Protein AF-A0A9J6ZGZ1-F1 (afdb_monomer)

Structure (mmCIF, N/CA/C/O backbone):
data_AF-A0A9J6ZGZ1-F1
#
_entry.id   AF-A0A9J6ZGZ1-F1
#
loop_
_atom_site.group_PDB
_atom_site.id
_atom_site.type_symbol
_atom_site.label_atom_id
_atom_site.label_alt_id
_atom_site.label_comp_id
_atom_site.label_asym_id
_atom_site.label_entity_id
_atom_site.label_seq_id
_ato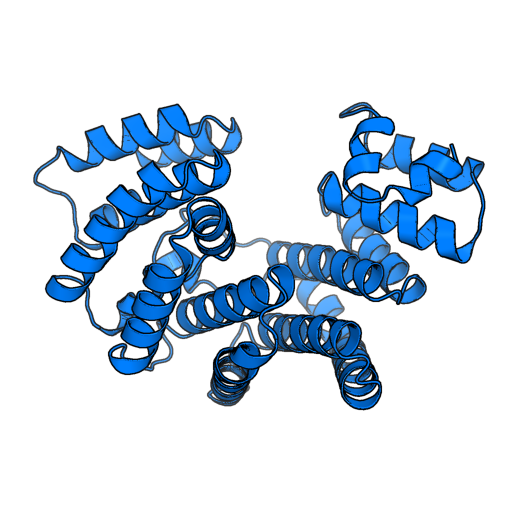m_site.pdbx_PDB_ins_code
_atom_site.Cartn_x
_atom_site.Cartn_y
_atom_site.Cartn_z
_atom_site.occupancy
_atom_site.B_iso_or_equiv
_atom_site.auth_seq_id
_atom_site.auth_comp_id
_atom_site.auth_asym_id
_atom_site.auth_atom_id
_atom_site.pdbx_PDB_model_num
ATOM 1 N N . MET A 1 1 ? 23.464 13.295 -8.067 1.00 84.62 1 MET A N 1
ATOM 2 C CA . MET A 1 1 ? 22.725 14.575 -8.135 1.00 84.62 1 MET A CA 1
ATOM 3 C C . MET A 1 1 ? 21.222 14.351 -8.300 1.00 84.62 1 MET A C 1
ATOM 5 O O . MET A 1 1 ? 20.492 14.775 -7.417 1.00 84.62 1 MET A O 1
ATOM 9 N N . VAL A 1 2 ? 20.758 13.628 -9.334 1.00 94.44 2 VAL A N 1
ATOM 10 C CA . VAL A 1 2 ? 19.315 13.375 -9.574 1.00 94.44 2 VAL A CA 1
ATOM 11 C C . VAL A 1 2 ? 18.614 12.711 -8.382 1.00 94.44 2 VAL A C 1
ATOM 13 O O . VAL A 1 2 ? 17.634 13.258 -7.899 1.00 94.44 2 VAL A O 1
ATOM 16 N N . TYR A 1 3 ? 19.153 11.620 -7.827 1.00 95.06 3 TYR A N 1
ATOM 17 C CA . TYR A 1 3 ? 18.539 10.919 -6.682 1.00 95.06 3 TYR A CA 1
ATOM 18 C C . TYR A 1 3 ? 18.371 11.785 -5.425 1.00 95.06 3 TYR A C 1
ATOM 20 O O . TYR A 1 3 ? 17.364 11.705 -4.731 1.00 95.06 3 TYR A O 1
ATOM 28 N N . GLN A 1 4 ? 19.348 12.650 -5.136 1.00 94.50 4 GLN A N 1
ATOM 29 C CA . GLN A 1 4 ? 19.280 13.561 -3.988 1.00 94.50 4 GLN A CA 1
ATOM 30 C C . GLN A 1 4 ? 18.211 14.635 -4.196 1.00 94.50 4 GLN A C 1
ATOM 32 O O . GLN A 1 4 ? 17.462 14.944 -3.271 1.00 94.50 4 GLN A O 1
ATOM 37 N N . LEU A 1 5 ? 18.127 15.186 -5.411 1.00 96.69 5 LEU A N 1
ATOM 38 C CA . LEU A 1 5 ? 17.105 16.167 -5.754 1.00 96.69 5 LEU A CA 1
ATOM 39 C C . LEU A 1 5 ? 15.709 15.534 -5.748 1.00 96.69 5 LEU A C 1
ATOM 41 O O . LEU A 1 5 ? 14.794 16.120 -5.180 1.00 96.69 5 LEU A O 1
ATOM 45 N N . PHE A 1 6 ? 15.573 14.322 -6.291 1.00 97.12 6 PHE A N 1
ATOM 46 C CA . PHE A 1 6 ? 14.352 13.525 -6.221 1.00 97.12 6 PHE A CA 1
ATOM 47 C C . PHE A 1 6 ? 13.874 13.367 -4.770 1.00 97.12 6 PHE A C 1
ATOM 49 O O . PHE A 1 6 ? 12.754 13.763 -4.461 1.00 97.12 6 PHE A O 1
ATOM 56 N N . ASN A 1 7 ? 14.738 12.895 -3.862 1.00 94.88 7 ASN A N 1
ATOM 57 C CA . ASN A 1 7 ? 14.378 12.706 -2.452 1.00 94.88 7 ASN A CA 1
ATOM 58 C C . ASN A 1 7 ? 13.925 14.015 -1.785 1.00 94.88 7 ASN A C 1
ATOM 60 O O . ASN A 1 7 ? 12.962 14.021 -1.022 1.00 94.88 7 ASN A O 1
ATOM 64 N N . ASN A 1 8 ? 14.590 15.133 -2.090 1.00 95.81 8 ASN A N 1
ATOM 65 C CA . ASN A 1 8 ? 14.225 16.440 -1.547 1.00 95.81 8 ASN A CA 1
ATOM 66 C C . ASN A 1 8 ? 12.848 16.905 -2.058 1.00 95.81 8 ASN A C 1
ATOM 68 O O . ASN A 1 8 ? 11.989 17.308 -1.275 1.00 95.81 8 ASN A O 1
ATOM 72 N N . LEU A 1 9 ? 12.599 16.795 -3.365 1.00 97.25 9 LEU A N 1
ATOM 73 C CA . LEU A 1 9 ? 11.304 17.143 -3.955 1.00 97.25 9 LEU A CA 1
ATOM 74 C C . LEU A 1 9 ? 10.175 16.244 -3.436 1.00 97.25 9 LEU A C 1
ATOM 76 O O . LEU A 1 9 ? 9.082 16.743 -3.168 1.00 97.25 9 LEU A O 1
ATOM 80 N N . PHE A 1 10 ? 10.450 14.951 -3.244 1.00 94.50 10 PHE A N 1
ATOM 81 C CA . PHE A 1 10 ? 9.508 13.994 -2.666 1.00 94.50 10 PHE A CA 1
ATOM 82 C C . PHE A 1 10 ? 9.122 14.384 -1.237 1.00 94.50 10 PHE A C 1
ATOM 84 O O . PHE A 1 10 ? 7.939 14.485 -0.925 1.00 94.50 10 PHE A O 1
ATOM 91 N N . GLN A 1 11 ? 10.103 14.713 -0.391 1.00 92.25 11 GLN A N 1
ATOM 92 C CA . GLN A 1 11 ? 9.853 15.193 0.973 1.00 92.25 11 GLN A CA 1
ATOM 93 C C . GLN A 1 11 ? 9.051 16.505 1.010 1.00 92.25 11 GLN A C 1
ATOM 95 O O . GLN A 1 11 ? 8.280 16.727 1.941 1.00 92.25 11 GLN A O 1
ATOM 100 N N . GLN A 1 12 ? 9.201 17.362 -0.004 1.00 95.00 12 GLN A N 1
ATOM 101 C CA . GLN A 1 12 ? 8.436 18.606 -0.150 1.00 95.00 12 GLN A CA 1
ATOM 102 C C . GLN A 1 12 ? 7.053 18.413 -0.804 1.00 95.00 12 GLN A C 1
ATOM 104 O O . GLN A 1 12 ? 6.315 19.389 -0.934 1.00 95.00 12 GLN A O 1
ATOM 109 N N . GLY A 1 13 ? 6.694 17.201 -1.247 1.00 94.00 13 GLY A N 1
ATOM 110 C CA . GLY A 1 13 ? 5.430 16.929 -1.946 1.00 94.00 13 GLY A CA 1
ATOM 111 C C . GLY A 1 13 ? 5.330 17.573 -3.336 1.00 94.00 13 GLY A C 1
ATOM 112 O O . GLY A 1 13 ? 4.236 17.847 -3.830 1.00 94.00 13 GLY A O 1
ATOM 113 N N . LYS A 1 14 ? 6.465 17.855 -3.985 1.00 97.56 14 LYS A N 1
ATOM 114 C CA . LYS A 1 14 ? 6.537 18.577 -5.267 1.00 97.56 14 LYS A CA 1
ATOM 115 C C . LYS A 1 14 ? 6.493 17.632 -6.468 1.00 97.56 14 LYS A C 1
ATOM 117 O O . LYS A 1 14 ? 7.398 17.598 -7.300 1.00 97.56 14 LYS A O 1
ATOM 122 N N . HIS A 1 15 ? 5.408 16.870 -6.577 1.00 97.50 15 HIS A N 1
ATOM 123 C CA . HIS A 1 15 ? 5.263 15.788 -7.561 1.00 97.50 15 HIS A CA 1
ATOM 124 C C . HIS A 1 15 ? 5.377 16.245 -9.025 1.00 97.50 15 HIS A C 1
ATOM 126 O O . HIS A 1 15 ? 5.955 15.538 -9.846 1.00 97.50 15 HIS A O 1
ATOM 132 N N . ARG A 1 16 ? 4.933 17.462 -9.370 1.00 98.12 16 ARG A N 1
ATOM 133 C CA . ARG A 1 16 ? 5.132 18.002 -10.728 1.00 98.12 16 ARG A CA 1
ATOM 134 C C . ARG A 1 16 ? 6.608 18.227 -11.062 1.00 98.12 16 ARG A C 1
ATOM 136 O O . ARG A 1 16 ? 7.039 17.961 -12.180 1.00 98.12 16 ARG A O 1
ATOM 143 N N . GLU A 1 17 ? 7.377 18.729 -10.101 1.00 98.38 17 GLU A N 1
ATOM 144 C CA . GLU A 1 17 ? 8.811 18.983 -10.272 1.00 98.38 17 GLU A CA 1
ATOM 145 C C . GLU A 1 17 ? 9.585 17.662 -10.374 1.00 98.38 17 GLU A C 1
ATOM 147 O O . GLU A 1 17 ? 10.524 17.575 -11.163 1.00 98.38 17 GLU A O 1
ATOM 152 N N . ILE A 1 18 ? 9.140 16.618 -9.662 1.00 98.38 18 ILE A N 1
ATOM 153 C CA . ILE A 1 18 ? 9.656 15.248 -9.809 1.00 98.38 18 ILE A CA 1
ATOM 154 C C . ILE A 1 18 ? 9.458 14.746 -11.239 1.00 98.38 18 ILE A C 1
ATOM 156 O O . ILE A 1 18 ? 10.419 14.297 -11.857 1.00 98.38 18 ILE A O 1
ATOM 160 N N . VAL A 1 19 ? 8.250 14.868 -11.797 1.00 98.50 19 VAL A N 1
ATOM 161 C CA . VAL A 1 19 ? 7.975 14.457 -13.186 1.00 98.50 19 VAL A CA 1
ATOM 162 C C . VAL A 1 19 ? 8.903 15.179 -14.167 1.00 98.50 19 VAL A C 1
ATOM 164 O O . VAL A 1 19 ? 9.511 14.541 -15.023 1.00 98.50 19 VAL A O 1
ATOM 167 N N . ASN A 1 20 ? 9.073 16.496 -14.023 1.00 98.00 20 ASN A N 1
ATOM 168 C CA . ASN A 1 20 ? 9.968 17.271 -14.887 1.00 98.00 20 ASN A CA 1
ATOM 169 C C . ASN A 1 20 ? 11.431 16.817 -14.761 1.00 98.00 20 ASN A C 1
ATOM 171 O O . ASN A 1 20 ? 12.108 16.652 -15.775 1.00 98.00 20 ASN A O 1
ATOM 175 N N . LEU A 1 21 ? 11.906 16.585 -13.533 1.00 98.06 21 LEU A N 1
ATOM 176 C CA . LEU A 1 21 ? 13.252 16.078 -13.264 1.00 98.06 21 LEU A CA 1
ATOM 177 C C . LEU A 1 21 ? 13.480 14.709 -13.915 1.00 98.06 21 LEU A C 1
ATOM 179 O O . LEU A 1 21 ? 14.520 14.489 -14.531 1.00 98.06 21 LEU A O 1
ATOM 183 N N . LEU A 1 22 ? 12.524 13.791 -13.771 1.00 97.94 22 LEU A N 1
ATOM 184 C CA . LEU A 1 22 ? 12.646 12.429 -14.285 1.00 97.94 22 LEU A CA 1
ATOM 185 C C . LEU A 1 22 ? 12.534 12.378 -15.811 1.00 97.94 22 LEU A C 1
ATOM 187 O O . LEU A 1 22 ? 13.281 11.629 -16.430 1.00 97.94 22 LEU A O 1
ATOM 191 N N . ASN A 1 23 ? 11.704 13.218 -16.432 1.00 97.12 23 ASN A N 1
ATOM 192 C CA . ASN A 1 23 ? 11.681 13.356 -17.891 1.00 97.12 23 ASN A CA 1
ATOM 193 C C . ASN A 1 23 ? 13.026 13.872 -18.430 1.00 97.12 23 ASN A C 1
ATOM 195 O O . ASN A 1 23 ? 13.584 13.275 -19.343 1.00 97.12 23 ASN A O 1
ATOM 199 N N . GLN A 1 24 ? 13.614 14.899 -17.804 1.00 95.81 24 GLN A N 1
ATOM 200 C CA . GLN A 1 24 ? 14.957 15.376 -18.176 1.00 95.81 24 GLN A CA 1
ATOM 201 C C . GLN A 1 24 ? 16.040 14.311 -17.959 1.00 95.81 24 GLN A C 1
ATOM 203 O O . GLN A 1 24 ? 16.998 14.223 -18.723 1.00 95.81 24 GLN A O 1
ATOM 208 N N . PHE A 1 25 ? 15.912 13.501 -16.905 1.00 96.12 25 PHE A N 1
ATOM 209 C CA . PHE A 1 25 ? 16.821 12.385 -16.655 1.00 96.12 25 PHE A CA 1
ATOM 210 C C . PHE A 1 25 ? 16.716 11.317 -17.752 1.00 96.12 25 PHE A C 1
ATOM 212 O O . PHE A 1 25 ? 17.739 10.785 -18.179 1.00 96.12 25 PHE A O 1
ATOM 219 N N . MET A 1 26 ? 15.501 11.064 -18.240 1.00 95.44 26 MET A N 1
ATOM 220 C CA . MET A 1 26 ? 15.187 10.119 -19.315 1.00 95.44 26 MET A CA 1
ATOM 221 C C . MET A 1 26 ? 15.658 10.563 -20.705 1.00 95.44 26 MET A C 1
ATOM 223 O O . MET A 1 26 ? 15.876 9.701 -21.554 1.00 95.44 26 MET A O 1
ATOM 227 N N . ASP A 1 27 ? 15.891 11.860 -20.925 1.00 92.62 27 ASP A N 1
ATOM 228 C CA . ASP A 1 27 ? 16.487 12.386 -22.165 1.00 92.62 27 ASP A CA 1
ATOM 229 C C . ASP A 1 27 ? 17.988 12.039 -22.309 1.00 92.62 27 ASP A C 1
ATOM 231 O O . ASP A 1 27 ? 18.598 12.259 -23.359 1.00 92.62 27 ASP A O 1
ATOM 235 N N . ASN A 1 28 ? 18.619 11.491 -21.265 1.00 86.38 28 ASN A N 1
ATOM 236 C CA . ASN A 1 28 ? 20.006 11.039 -21.309 1.00 86.38 28 ASN A CA 1
ATOM 237 C C . ASN A 1 28 ? 20.121 9.637 -21.939 1.00 86.38 28 ASN A C 1
ATOM 239 O O . ASN A 1 28 ? 19.588 8.660 -21.422 1.00 86.38 28 ASN A O 1
ATOM 243 N N . ASN A 1 29 ? 20.918 9.503 -23.003 1.00 74.06 29 ASN A N 1
ATOM 244 C CA . ASN A 1 29 ? 21.094 8.237 -23.732 1.00 74.06 29 ASN A CA 1
ATOM 245 C C . ASN A 1 29 ? 21.850 7.131 -22.963 1.00 74.06 29 ASN A C 1
ATOM 247 O O . ASN A 1 29 ? 21.947 6.015 -23.466 1.00 74.06 29 ASN A O 1
ATOM 251 N N . ASN A 1 30 ? 22.390 7.412 -21.773 1.00 89.00 30 ASN A N 1
ATOM 252 C CA . ASN A 1 30 ? 23.238 6.480 -21.017 1.00 89.00 30 ASN A CA 1
ATOM 253 C C . ASN A 1 30 ? 22.568 5.878 -19.769 1.00 89.00 30 ASN A C 1
ATOM 255 O O . ASN A 1 30 ? 23.274 5.405 -18.878 1.00 89.00 30 ASN A O 1
ATOM 259 N N . LEU A 1 31 ? 21.236 5.904 -19.667 1.00 94.12 31 LEU A N 1
ATOM 260 C CA . LEU A 1 31 ? 20.547 5.281 -18.535 1.00 94.12 31 LEU A CA 1
ATOM 261 C C . LEU A 1 31 ? 20.681 3.759 -18.558 1.00 94.12 31 LEU A C 1
ATOM 263 O O . LEU A 1 31 ? 20.439 3.106 -19.577 1.00 94.12 31 LEU A O 1
ATOM 267 N N . SER A 1 32 ? 20.989 3.178 -17.401 1.00 95.94 32 SER A N 1
ATOM 268 C CA . SER A 1 32 ? 20.839 1.739 -17.220 1.00 95.94 32 SER A CA 1
ATOM 269 C C . SER A 1 32 ? 19.359 1.333 -17.254 1.00 95.94 32 SER A C 1
ATOM 271 O O . SER A 1 32 ? 18.449 2.136 -17.036 1.00 95.94 32 SER A O 1
ATOM 273 N N . ILE A 1 33 ? 19.108 0.041 -17.482 1.00 96.50 33 ILE A N 1
ATOM 274 C CA . ILE A 1 33 ? 17.752 -0.529 -17.480 1.00 96.50 33 ILE A CA 1
ATOM 275 C C . ILE A 1 33 ? 17.037 -0.241 -16.149 1.00 96.50 33 ILE A C 1
ATOM 277 O O . ILE A 1 33 ? 15.869 0.134 -16.148 1.00 96.50 33 ILE A O 1
ATOM 281 N N . LEU A 1 34 ? 17.733 -0.372 -15.014 1.00 96.44 34 LEU A N 1
ATOM 282 C CA . LEU A 1 34 ? 17.141 -0.123 -13.697 1.00 96.44 34 LEU A CA 1
ATOM 283 C C . LEU A 1 34 ? 16.800 1.352 -13.482 1.00 96.44 34 LEU A C 1
ATOM 285 O O . LEU A 1 34 ? 15.747 1.652 -12.934 1.00 96.44 34 LEU A O 1
ATOM 289 N N . GLU A 1 35 ? 17.642 2.269 -13.952 1.00 97.19 35 GLU A N 1
ATOM 290 C CA . GLU A 1 35 ? 17.386 3.710 -13.845 1.00 97.19 35 GLU A CA 1
ATOM 291 C C . GLU A 1 35 ? 16.176 4.132 -14.669 1.00 97.19 35 GLU A C 1
ATOM 293 O O . GLU A 1 35 ? 15.332 4.887 -14.187 1.00 97.19 35 GLU A O 1
ATOM 298 N N . LYS A 1 36 ? 16.058 3.593 -15.886 1.00 97.31 36 LYS A N 1
ATOM 299 C CA . LYS A 1 36 ? 14.896 3.819 -16.742 1.00 97.31 36 LYS A CA 1
ATOM 300 C C . LYS A 1 36 ? 13.616 3.253 -16.123 1.00 97.31 36 LYS A C 1
ATOM 302 O O . LYS A 1 36 ? 12.607 3.953 -16.079 1.00 97.31 36 LYS A O 1
ATOM 307 N N . GLY A 1 37 ? 13.664 2.025 -15.601 1.00 97.62 37 GLY A N 1
ATOM 308 C CA . GLY A 1 37 ? 12.532 1.417 -14.894 1.00 97.62 37 GLY A CA 1
ATOM 309 C C . GLY A 1 37 ? 12.113 2.223 -13.663 1.00 97.62 37 GLY A C 1
ATOM 310 O O . GLY A 1 37 ? 10.937 2.532 -13.498 1.00 97.62 37 GLY A O 1
ATOM 311 N N . TRP A 1 38 ? 13.083 2.655 -12.855 1.00 97.94 38 TRP A N 1
ATOM 312 C CA . TRP A 1 38 ? 12.854 3.489 -11.675 1.00 97.94 38 TRP A CA 1
ATOM 313 C C . TRP A 1 38 ? 12.219 4.841 -12.017 1.00 97.94 38 TRP A C 1
ATOM 315 O O . TRP A 1 38 ? 11.272 5.259 -11.346 1.00 97.94 38 TRP A O 1
ATOM 325 N N . ALA A 1 39 ? 12.707 5.518 -13.060 1.00 98.19 39 ALA A N 1
ATOM 326 C CA . ALA A 1 39 ? 12.162 6.800 -13.494 1.00 98.19 39 ALA A CA 1
ATOM 327 C C . ALA A 1 39 ? 10.719 6.654 -13.996 1.00 98.19 39 ALA A C 1
ATOM 329 O O . ALA A 1 39 ? 9.842 7.398 -13.563 1.00 98.19 39 ALA A O 1
ATOM 330 N N . LEU A 1 40 ? 10.449 5.660 -14.849 1.00 98.44 40 LEU A N 1
ATOM 331 C CA . LEU A 1 40 ? 9.106 5.390 -15.373 1.00 98.44 40 LEU A CA 1
ATOM 332 C C . LEU A 1 40 ? 8.115 5.021 -14.259 1.00 98.44 40 LEU A C 1
ATOM 334 O O . LEU A 1 40 ? 6.981 5.509 -14.259 1.00 98.44 40 LEU A O 1
ATOM 338 N N . TRP A 1 41 ? 8.547 4.224 -13.281 1.00 98.50 41 TRP A N 1
ATOM 339 C CA . TRP A 1 41 ? 7.734 3.896 -12.111 1.00 98.50 41 TRP A CA 1
ATOM 340 C C . TRP A 1 41 ? 7.396 5.153 -11.295 1.00 98.50 41 TRP A C 1
ATOM 342 O O . TRP A 1 41 ? 6.227 5.411 -11.020 1.00 98.50 41 TRP A O 1
ATOM 352 N N . ASN A 1 42 ? 8.387 5.997 -10.982 1.00 98.44 42 ASN A N 1
ATOM 353 C CA . ASN A 1 42 ? 8.180 7.193 -10.152 1.00 98.44 42 ASN A CA 1
ATOM 354 C C . ASN A 1 42 ? 7.437 8.332 -10.866 1.00 98.44 42 ASN A C 1
ATOM 356 O O . ASN A 1 42 ? 6.790 9.151 -10.208 1.00 98.44 42 ASN A O 1
ATOM 360 N N . ILE A 1 43 ? 7.492 8.396 -12.200 1.00 98.69 43 ILE A N 1
ATOM 361 C CA . ILE A 1 43 ? 6.615 9.281 -12.977 1.00 98.69 43 ILE A CA 1
ATOM 362 C C . ILE A 1 43 ? 5.156 8.832 -12.812 1.00 98.69 43 ILE A C 1
ATOM 364 O O . ILE A 1 43 ? 4.303 9.673 -12.527 1.00 98.69 43 ILE A O 1
ATOM 368 N N . SER A 1 44 ? 4.875 7.526 -12.924 1.00 98.56 44 SER A N 1
ATOM 369 C CA . SER A 1 44 ? 3.527 6.982 -12.684 1.00 98.56 44 SER A CA 1
ATOM 370 C C . SER A 1 44 ? 3.059 7.279 -11.262 1.00 98.56 44 SER A C 1
ATOM 372 O O . SER A 1 44 ? 1.976 7.825 -11.082 1.00 98.56 44 SER A O 1
ATOM 374 N N . ASP A 1 45 ? 3.905 7.014 -10.264 1.00 98.25 45 ASP A N 1
ATOM 375 C CA . ASP A 1 45 ? 3.603 7.294 -8.857 1.00 98.25 45 ASP A CA 1
ATOM 376 C C . ASP A 1 45 ? 3.293 8.780 -8.611 1.00 98.25 45 ASP A C 1
ATOM 378 O O . ASP A 1 45 ? 2.296 9.136 -7.985 1.00 98.25 45 ASP A O 1
ATOM 382 N N . SER A 1 46 ? 4.085 9.682 -9.196 1.00 98.44 46 SER A N 1
ATOM 383 C CA . SER A 1 46 ? 3.849 11.123 -9.070 1.00 98.44 46 SER A CA 1
ATOM 384 C C . SER A 1 46 ? 2.503 11.545 -9.668 1.00 98.44 46 SER A C 1
ATOM 386 O O . SER A 1 46 ? 1.799 12.361 -9.066 1.00 98.44 46 SER A O 1
ATOM 388 N N . TYR A 1 47 ? 2.117 10.993 -10.823 1.00 98.69 47 TYR A N 1
ATOM 389 C CA . TYR A 1 47 ? 0.790 11.230 -11.399 1.00 98.69 47 TYR A CA 1
ATOM 390 C C . TYR A 1 47 ? -0.332 10.614 -10.554 1.00 98.69 47 TYR A C 1
ATOM 392 O O . TYR A 1 47 ? -1.371 11.259 -10.382 1.00 98.69 47 TYR A O 1
ATOM 400 N N . ALA A 1 48 ? -0.107 9.436 -9.969 1.00 98.31 48 ALA A N 1
ATOM 401 C CA . ALA A 1 48 ? -1.054 8.780 -9.075 1.00 98.31 48 ALA A CA 1
ATOM 402 C C . ALA A 1 48 ? -1.350 9.648 -7.840 1.00 98.31 48 ALA A C 1
ATOM 404 O O . ALA A 1 48 ? -2.506 9.955 -7.536 1.00 98.31 48 ALA A O 1
ATOM 405 N N . ILE A 1 49 ? -0.308 10.160 -7.177 1.00 97.00 49 ILE A N 1
ATOM 406 C CA . ILE A 1 49 ? -0.449 11.055 -6.018 1.00 97.00 49 ILE A CA 1
ATOM 407 C C . ILE A 1 49 ? -1.177 12.359 -6.385 1.00 97.00 49 ILE A C 1
ATOM 409 O O . ILE A 1 49 ? -2.009 12.844 -5.611 1.00 97.00 49 ILE A O 1
ATOM 413 N N . MET A 1 50 ? -0.919 12.910 -7.576 1.00 97.88 50 MET A N 1
ATOM 414 C CA . MET A 1 50 ? -1.631 14.089 -8.095 1.00 97.88 50 MET A CA 1
ATOM 415 C C . MET A 1 50 ? -3.056 13.783 -8.591 1.00 97.88 50 MET A C 1
ATOM 417 O O . MET A 1 50 ? -3.789 14.719 -8.912 1.00 97.88 50 MET A O 1
ATOM 421 N N . ARG A 1 51 ? -3.474 12.509 -8.611 1.00 97.69 51 ARG A N 1
ATOM 422 C CA . ARG A 1 51 ? -4.764 12.024 -9.133 1.00 97.69 51 ARG A CA 1
ATOM 423 C C . ARG A 1 51 ? -4.978 12.369 -10.609 1.00 97.69 51 ARG A C 1
ATOM 425 O O . ARG A 1 51 ? -6.060 12.810 -10.997 1.00 97.69 51 ARG A O 1
ATOM 432 N N . GLU A 1 52 ? -3.953 12.160 -11.432 1.00 98.50 52 GLU A N 1
ATOM 433 C CA . GLU A 1 52 ? -3.962 12.443 -12.875 1.00 98.50 52 GLU A CA 1
ATOM 434 C C . GLU A 1 52 ? -3.981 11.150 -13.711 1.00 98.50 52 GLU A C 1
ATOM 436 O O . GLU A 1 52 ? -2.989 10.820 -14.367 1.00 98.50 52 GLU A O 1
ATOM 441 N N . PRO A 1 53 ? -5.107 10.412 -13.744 1.00 98.38 53 PRO A N 1
ATOM 442 C CA . PRO A 1 53 ? -5.136 9.040 -14.251 1.00 98.38 53 PRO A CA 1
ATOM 443 C C . PRO A 1 53 ? -4.778 8.904 -15.731 1.00 98.38 53 PRO A C 1
ATOM 445 O O . PRO A 1 53 ? -4.205 7.901 -16.132 1.00 98.38 53 PRO A O 1
ATOM 448 N N . LEU A 1 54 ? -5.097 9.901 -16.563 1.00 98.62 54 LEU A N 1
ATOM 449 C CA . LEU A 1 54 ? -4.780 9.848 -17.994 1.00 98.62 54 LEU A CA 1
ATOM 450 C C . LEU A 1 54 ? -3.276 10.004 -18.259 1.00 98.62 54 LEU A C 1
ATOM 452 O O . LEU A 1 54 ? -2.740 9.360 -19.158 1.00 98.62 54 LEU A O 1
ATOM 456 N N . LEU A 1 55 ? -2.600 10.850 -17.478 1.00 98.62 55 LEU A N 1
ATOM 457 C CA . LEU A 1 55 ? -1.157 11.061 -17.602 1.00 98.62 55 LEU A CA 1
ATOM 458 C C . LEU A 1 55 ? -0.382 9.888 -17.007 1.00 98.62 55 LEU A C 1
ATOM 460 O O . LEU A 1 55 ? 0.578 9.418 -17.618 1.00 98.62 55 LEU A O 1
ATOM 464 N N . GLU A 1 56 ? -0.849 9.377 -15.866 1.00 98.62 56 GLU A N 1
ATOM 465 C CA . GLU A 1 56 ? -0.352 8.134 -15.289 1.00 98.62 56 GLU A CA 1
ATOM 466 C C . GLU A 1 56 ? -0.437 6.995 -16.304 1.00 98.62 56 GLU A C 1
ATOM 468 O O . GLU A 1 56 ? 0.583 6.394 -16.630 1.00 98.62 56 GLU A O 1
ATOM 473 N N . HIS A 1 57 ? -1.627 6.749 -16.858 1.00 98.75 57 HIS A N 1
ATOM 474 C CA . HIS A 1 57 ? -1.874 5.678 -17.820 1.00 98.75 57 HIS A CA 1
ATOM 475 C C . HIS A 1 57 ? -0.956 5.763 -19.039 1.00 98.75 57 HIS A C 1
ATOM 477 O O . HIS A 1 57 ? -0.334 4.770 -19.414 1.00 98.75 57 HIS A O 1
ATOM 483 N N . GLN A 1 58 ? -0.808 6.958 -19.618 1.00 98.56 58 GLN A N 1
ATOM 484 C CA . GLN A 1 58 ? 0.054 7.174 -20.778 1.00 98.56 58 GLN A CA 1
ATOM 485 C C . GLN A 1 58 ? 1.522 6.836 -20.487 1.00 98.56 58 GLN A C 1
ATOM 487 O O . GLN A 1 58 ? 2.192 6.226 -21.324 1.00 98.56 58 GLN A O 1
ATOM 492 N N . ASN A 1 59 ? 2.034 7.225 -19.318 1.00 98.69 59 ASN A N 1
ATOM 493 C CA . ASN A 1 59 ? 3.387 6.867 -18.906 1.00 98.69 59 ASN A CA 1
ATOM 494 C C . ASN A 1 59 ? 3.502 5.371 -18.579 1.00 98.69 59 ASN A C 1
ATOM 496 O O . ASN A 1 59 ? 4.490 4.732 -18.938 1.00 98.69 59 ASN A O 1
ATOM 500 N N . HIS A 1 60 ? 2.490 4.798 -17.934 1.00 98.62 60 HIS A N 1
ATOM 501 C CA . HIS A 1 60 ? 2.527 3.417 -17.476 1.00 98.62 60 HIS A CA 1
ATOM 502 C C . HIS A 1 60 ? 2.455 2.410 -18.631 1.00 98.62 60 HIS A C 1
ATOM 504 O O . HIS A 1 60 ? 3.168 1.410 -18.606 1.00 98.62 60 HIS A O 1
ATOM 510 N N . ILE A 1 61 ? 1.710 2.711 -19.704 1.00 98.62 61 ILE A N 1
ATOM 511 C CA . ILE A 1 61 ? 1.788 1.946 -20.962 1.00 98.62 61 ILE A CA 1
ATOM 512 C C . ILE A 1 61 ? 3.231 1.913 -21.468 1.00 98.62 61 ILE A C 1
ATOM 514 O O . ILE A 1 61 ? 3.753 0.843 -21.772 1.00 98.62 61 ILE A O 1
ATOM 518 N N . ASN A 1 62 ? 3.898 3.070 -21.520 1.00 97.94 62 ASN A N 1
ATOM 519 C CA . ASN A 1 62 ? 5.282 3.136 -21.984 1.00 97.94 62 ASN A CA 1
ATOM 520 C C . ASN A 1 62 ? 6.209 2.304 -21.091 1.00 97.94 62 ASN A C 1
ATOM 522 O O . ASN A 1 62 ? 7.121 1.658 -21.603 1.00 97.94 62 ASN A O 1
ATOM 526 N N . PHE A 1 63 ? 5.974 2.299 -19.775 1.00 98.44 63 PHE A N 1
ATOM 527 C CA . PHE A 1 63 ? 6.729 1.477 -18.833 1.00 98.44 63 PHE A CA 1
ATOM 528 C C . PHE A 1 63 ? 6.551 -0.015 -19.091 1.00 98.44 63 PHE A C 1
ATOM 530 O O . PHE A 1 63 ? 7.542 -0.742 -19.187 1.00 98.44 63 PHE A O 1
ATOM 537 N N . VAL A 1 64 ? 5.306 -0.458 -19.244 1.00 98.56 64 VAL A N 1
ATOM 538 C CA . VAL A 1 64 ? 4.975 -1.864 -19.455 1.00 98.56 64 VAL A CA 1
ATOM 539 C C . VAL A 1 64 ? 5.486 -2.351 -20.804 1.00 98.56 64 VAL A C 1
ATOM 541 O O . VAL A 1 64 ? 6.163 -3.372 -20.843 1.00 98.56 64 VAL A O 1
ATOM 544 N N . GLU A 1 65 ? 5.224 -1.635 -21.898 1.00 98.38 65 GLU A N 1
ATOM 545 C CA . GLU A 1 65 ? 5.649 -2.069 -23.236 1.00 98.38 65 GLU A CA 1
ATOM 546 C C . GLU A 1 65 ? 7.176 -2.108 -23.356 1.00 98.38 65 GLU A C 1
ATOM 548 O O . GLU A 1 65 ? 7.739 -3.132 -23.739 1.00 98.38 65 GLU A O 1
ATOM 553 N N . TRP A 1 66 ? 7.877 -1.061 -22.904 1.00 98.12 66 TRP A N 1
ATOM 554 C CA . TRP A 1 66 ? 9.342 -1.095 -22.840 1.00 98.12 66 TRP A CA 1
ATOM 555 C C . TRP A 1 66 ? 9.852 -2.229 -21.939 1.00 98.12 66 TRP A C 1
ATOM 557 O O . TRP A 1 66 ? 10.843 -2.896 -22.257 1.00 98.12 66 TRP A O 1
ATOM 567 N N . GLY A 1 67 ? 9.191 -2.443 -20.802 1.00 98.12 67 GLY A N 1
ATOM 568 C CA . GLY A 1 67 ? 9.604 -3.424 -19.817 1.00 98.12 67 GLY A CA 1
ATOM 569 C C . GLY A 1 67 ? 9.397 -4.866 -20.278 1.00 98.12 67 GLY A C 1
ATOM 570 O O . GLY A 1 67 ? 10.246 -5.702 -19.985 1.00 98.12 67 GLY A O 1
ATOM 571 N N . LYS A 1 68 ? 8.331 -5.161 -21.029 1.00 98.00 68 LYS A N 1
ATOM 572 C CA . LYS A 1 68 ? 8.091 -6.483 -21.635 1.00 98.00 68 LYS A CA 1
ATOM 573 C C . LYS A 1 68 ? 9.233 -6.902 -22.561 1.00 98.00 68 LYS A C 1
ATOM 575 O O . LYS A 1 68 ? 9.605 -8.072 -22.554 1.00 98.00 68 LYS A O 1
ATOM 580 N N . ASP A 1 69 ? 9.799 -5.946 -23.294 1.00 97.12 69 ASP A N 1
ATOM 581 C CA . ASP A 1 69 ? 10.882 -6.192 -24.249 1.00 97.12 69 ASP A CA 1
ATOM 582 C C . ASP A 1 69 ? 12.274 -6.199 -23.600 1.00 97.12 69 ASP A C 1
ATOM 584 O O . ASP A 1 69 ? 13.196 -6.840 -24.107 1.00 97.12 69 ASP A O 1
ATOM 588 N N . THR A 1 70 ? 12.453 -5.463 -22.495 1.00 97.50 70 THR A N 1
ATOM 589 C CA . THR A 1 70 ? 13.794 -5.122 -21.977 1.00 97.50 70 THR A CA 1
ATOM 590 C C . THR A 1 70 ? 14.091 -5.678 -20.586 1.00 97.50 70 THR A C 1
ATOM 592 O O . THR A 1 70 ? 15.247 -5.983 -20.278 1.00 97.50 70 THR A O 1
ATOM 595 N N . LEU A 1 71 ? 13.095 -5.763 -19.699 1.00 97.44 71 LEU A N 1
ATOM 596 C CA . LEU A 1 71 ? 13.330 -6.208 -18.329 1.00 97.44 71 LEU A CA 1
ATOM 597 C C . LEU A 1 71 ? 13.558 -7.716 -18.286 1.00 97.44 71 LEU A C 1
ATOM 599 O O . LEU A 1 71 ? 12.895 -8.499 -18.960 1.00 97.44 71 LEU A O 1
ATOM 603 N N . HIS A 1 72 ? 14.462 -8.135 -17.401 1.00 97.25 72 HIS A N 1
ATOM 604 C CA . HIS A 1 72 ? 14.560 -9.543 -17.041 1.00 97.25 72 HIS A CA 1
ATOM 605 C C . HIS A 1 72 ? 13.201 -10.033 -16.494 1.00 97.25 72 HIS A C 1
ATOM 607 O O . HIS A 1 72 ? 12.598 -9.295 -15.707 1.00 97.25 72 HIS A O 1
ATOM 613 N N . PRO A 1 73 ? 12.732 -11.254 -16.824 1.00 96.94 73 PRO A N 1
ATOM 614 C CA . PRO A 1 73 ? 11.404 -11.742 -16.426 1.00 96.94 73 PRO A CA 1
ATOM 615 C C . PRO A 1 73 ? 11.093 -11.616 -14.926 1.00 96.94 73 PRO A C 1
ATOM 617 O O . PRO A 1 73 ? 9.977 -11.298 -14.525 1.00 96.94 73 PRO A O 1
ATOM 620 N N . ASP A 1 74 ? 12.092 -11.774 -14.065 1.00 97.25 74 ASP A N 1
ATOM 621 C CA . ASP A 1 74 ? 11.980 -11.571 -12.615 1.00 97.25 74 ASP A CA 1
ATOM 622 C C . ASP A 1 74 ? 11.421 -10.208 -12.203 1.00 97.25 74 ASP A C 1
ATOM 624 O O . ASP A 1 74 ? 10.876 -10.093 -11.109 1.00 97.25 74 ASP A O 1
ATOM 628 N N . LYS A 1 75 ? 11.577 -9.184 -13.050 1.00 98.00 75 LYS A N 1
ATOM 629 C CA . LYS A 1 75 ? 11.262 -7.785 -12.743 1.00 98.00 75 LYS A CA 1
ATOM 630 C C . LYS A 1 75 ? 9.878 -7.342 -13.197 1.00 98.00 75 LYS A C 1
ATOM 632 O O . LYS A 1 75 ? 9.497 -6.208 -12.938 1.00 98.00 75 LYS A O 1
ATOM 637 N N . LEU A 1 76 ? 9.101 -8.225 -13.823 1.00 98.38 76 LEU A N 1
ATOM 638 C CA . LEU A 1 76 ? 7.797 -7.868 -14.392 1.00 98.38 76 LEU A CA 1
ATOM 639 C C . LEU A 1 76 ? 6.766 -7.445 -13.332 1.00 98.38 76 LEU A C 1
ATOM 641 O O . LEU A 1 76 ? 5.886 -6.645 -13.621 1.00 98.38 76 LEU A O 1
ATOM 645 N N . HIS A 1 77 ? 6.893 -7.905 -12.082 1.00 98.56 77 HIS A N 1
ATOM 646 C CA . HIS A 1 77 ? 6.018 -7.448 -10.993 1.00 98.56 77 HIS A CA 1
ATOM 647 C C . HIS A 1 77 ? 6.244 -5.985 -10.582 1.00 98.56 77 HIS A C 1
ATOM 649 O O . HIS A 1 77 ? 5.399 -5.425 -9.888 1.00 98.56 77 HIS A O 1
ATOM 655 N N . TRP A 1 78 ? 7.331 -5.348 -11.035 1.00 98.31 78 TRP A N 1
ATOM 656 C CA . TRP A 1 78 ? 7.587 -3.926 -10.791 1.00 98.31 78 TRP A CA 1
ATOM 657 C C . TRP A 1 78 ? 6.531 -3.025 -11.441 1.00 98.31 78 TRP A C 1
ATOM 659 O O . TRP A 1 78 ? 6.229 -1.960 -10.914 1.00 98.31 78 TRP A O 1
ATOM 669 N N . PHE A 1 79 ? 5.912 -3.469 -12.539 1.00 98.25 79 PHE A N 1
ATOM 670 C CA . PHE A 1 79 ? 4.809 -2.737 -13.166 1.00 98.25 79 PHE A CA 1
ATOM 671 C C . PHE A 1 79 ? 3.657 -2.498 -12.189 1.00 98.25 79 PHE A C 1
ATOM 673 O O . PHE A 1 79 ? 3.045 -1.445 -12.197 1.00 98.25 79 PHE A O 1
ATOM 680 N N . VAL A 1 80 ? 3.378 -3.468 -11.318 1.00 98.19 80 VAL A N 1
ATOM 681 C CA . VAL A 1 80 ? 2.088 -3.564 -10.626 1.00 98.19 80 VAL A CA 1
ATOM 682 C C . VAL A 1 80 ? 2.213 -3.663 -9.108 1.00 98.19 80 VAL A C 1
ATOM 684 O O . VAL A 1 80 ? 1.400 -4.312 -8.452 1.00 98.19 80 VAL A O 1
ATOM 687 N N . SER A 1 81 ? 3.249 -3.055 -8.531 1.00 97.25 81 SER A N 1
ATOM 688 C CA . SER A 1 81 ? 3.571 -3.164 -7.101 1.00 97.25 81 SER A CA 1
ATOM 689 C C . SER A 1 81 ? 2.975 -2.065 -6.212 1.00 97.25 81 SER A C 1
ATOM 691 O O . SER A 1 81 ? 3.260 -2.058 -5.017 1.00 97.25 81 SER A O 1
ATOM 693 N N . ASP A 1 82 ? 2.162 -1.147 -6.754 1.00 97.31 82 ASP A N 1
ATOM 694 C CA . ASP A 1 82 ? 1.593 -0.019 -6.000 1.00 97.31 82 ASP A CA 1
ATOM 695 C C . ASP A 1 82 ? 0.066 0.085 -6.132 1.00 97.31 82 ASP A C 1
ATOM 697 O O . ASP A 1 82 ? -0.486 0.248 -7.219 1.00 97.31 82 ASP A O 1
ATOM 701 N N . GLY A 1 83 ? -0.639 0.019 -4.999 1.00 95.88 83 GLY A N 1
ATOM 702 C CA . GLY A 1 83 ? -2.097 0.152 -4.965 1.00 95.88 83 GLY A CA 1
ATOM 703 C C . GLY A 1 83 ? -2.593 1.573 -5.259 1.00 95.88 83 GLY A C 1
ATOM 704 O O . GLY A 1 83 ? -3.705 1.733 -5.756 1.00 95.88 83 GLY A O 1
ATOM 705 N N . THR A 1 84 ? -1.793 2.607 -4.993 1.00 96.94 84 THR A N 1
ATOM 706 C CA . THR A 1 84 ? -2.142 4.012 -5.270 1.00 96.94 84 THR A CA 1
ATOM 707 C C . THR A 1 84 ? -2.244 4.263 -6.768 1.00 96.94 84 THR A C 1
ATOM 709 O O . THR A 1 84 ? -3.177 4.941 -7.208 1.00 96.94 84 THR A O 1
ATOM 712 N N . GLN A 1 85 ? -1.331 3.669 -7.541 1.00 98.25 85 GLN A N 1
ATOM 713 C CA . GLN A 1 85 ? -1.351 3.699 -9.003 1.00 98.25 85 GLN A CA 1
ATOM 714 C C . GLN A 1 85 ? -2.626 3.021 -9.530 1.00 98.25 85 GLN A C 1
ATOM 716 O O . GLN A 1 85 ? -3.478 3.646 -10.162 1.00 98.25 85 GLN A O 1
ATOM 721 N N . ALA A 1 86 ? -2.870 1.775 -9.110 1.00 98.38 86 ALA A N 1
ATOM 722 C CA . ALA A 1 86 ? -4.079 1.030 -9.467 1.00 98.38 86 ALA A CA 1
ATOM 723 C C . ALA A 1 86 ? -5.388 1.786 -9.143 1.00 98.38 86 ALA A C 1
ATOM 725 O O . ALA A 1 86 ? -6.301 1.874 -9.969 1.00 98.38 86 ALA A O 1
ATOM 726 N N . LEU A 1 87 ? -5.490 2.348 -7.933 1.00 98.31 87 LEU A N 1
ATOM 727 C CA . LEU A 1 87 ? -6.662 3.109 -7.498 1.00 98.31 87 LEU A CA 1
ATOM 728 C C . LEU A 1 87 ? -6.823 4.409 -8.286 1.00 98.31 87 LEU A C 1
ATOM 730 O O . LEU A 1 87 ? -7.954 4.789 -8.586 1.00 98.31 87 LEU A O 1
ATOM 734 N N . THR A 1 88 ? -5.733 5.076 -8.656 1.00 98.44 88 THR A N 1
ATOM 735 C CA . THR A 1 88 ? -5.819 6.292 -9.466 1.00 98.44 88 THR A CA 1
ATOM 736 C C . THR A 1 88 ? -6.268 5.970 -10.883 1.00 98.44 88 THR A C 1
ATOM 738 O O . THR A 1 88 ? -7.234 6.578 -11.341 1.00 98.44 88 THR A O 1
ATOM 741 N N . LEU A 1 89 ? -5.702 4.951 -11.535 1.00 98.62 89 LEU A N 1
ATOM 742 C CA . LEU A 1 89 ? -6.157 4.480 -12.851 1.00 98.62 89 LEU A CA 1
ATOM 743 C C . LEU A 1 89 ? -7.656 4.146 -12.876 1.00 98.62 89 LEU A C 1
ATOM 745 O O . LEU A 1 89 ? -8.331 4.413 -13.876 1.00 98.62 89 LEU A O 1
ATOM 749 N N . SER A 1 90 ? -8.217 3.641 -11.771 1.00 98.19 90 SER A N 1
ATOM 750 C CA . SER A 1 90 ? -9.664 3.405 -11.660 1.00 98.19 90 SER A CA 1
ATOM 751 C C . SER A 1 90 ? -10.503 4.683 -11.810 1.00 98.19 90 SER A C 1
ATOM 753 O O . SER A 1 90 ? -11.568 4.639 -12.423 1.00 98.19 90 SER A O 1
ATOM 755 N N . LEU A 1 91 ? -9.998 5.843 -11.369 1.00 97.81 91 LEU A N 1
ATOM 756 C CA . LEU A 1 91 ? -10.669 7.141 -11.534 1.00 97.81 91 LEU A CA 1
ATOM 757 C C . LEU A 1 91 ? -10.774 7.560 -13.009 1.00 97.81 91 LEU A C 1
ATOM 759 O O . LEU A 1 91 ? -11.650 8.345 -13.364 1.00 97.81 91 LEU A O 1
ATOM 763 N N . GLY A 1 92 ? -9.881 7.053 -13.863 1.00 97.00 92 GLY A N 1
ATOM 764 C CA . GLY A 1 92 ? -9.872 7.297 -15.307 1.00 97.00 92 GLY A CA 1
ATOM 765 C C . GLY A 1 92 ? -10.485 6.177 -16.146 1.00 97.00 92 GLY A C 1
ATOM 766 O O . GLY A 1 92 ? -10.332 6.210 -17.367 1.00 97.00 92 GLY A O 1
ATOM 767 N N . ASN A 1 93 ? -11.143 5.185 -15.529 1.00 97.50 93 ASN A N 1
ATOM 768 C CA . ASN A 1 93 ? -11.615 3.960 -16.190 1.00 97.50 93 ASN A CA 1
ATOM 769 C C . ASN A 1 93 ? -10.486 3.176 -16.895 1.00 97.50 93 ASN A C 1
ATOM 771 O O . ASN A 1 93 ? -10.682 2.650 -17.989 1.00 97.50 93 ASN A O 1
ATOM 775 N N . LYS A 1 94 ? -9.291 3.134 -16.288 1.00 98.44 94 LYS A N 1
ATOM 776 C CA . LYS A 1 94 ? -8.090 2.437 -16.796 1.00 98.44 94 LYS A CA 1
ATOM 777 C C . LYS A 1 94 ? -7.633 1.273 -15.916 1.00 98.44 94 LYS A C 1
ATOM 779 O O . LYS A 1 94 ? -6.522 0.780 -16.063 1.00 98.44 94 LYS A O 1
ATOM 784 N N . LEU A 1 95 ? -8.481 0.837 -14.985 1.00 98.25 95 LEU A N 1
ATOM 785 C CA . LEU A 1 95 ? -8.147 -0.257 -14.075 1.00 98.25 95 LEU A CA 1
ATOM 786 C C . LEU A 1 95 ? -7.964 -1.596 -14.804 1.00 98.25 95 LEU A C 1
ATOM 788 O O . LEU A 1 95 ? -7.105 -2.375 -14.406 1.00 98.25 95 LEU A O 1
ATOM 792 N N . ASP A 1 96 ? -8.742 -1.857 -15.856 1.00 98.38 96 ASP A N 1
ATOM 793 C CA . ASP A 1 96 ? -8.663 -3.124 -16.592 1.00 98.38 96 ASP A CA 1
ATOM 794 C C . ASP A 1 96 ? -7.262 -3.345 -17.181 1.00 98.38 96 ASP A C 1
ATOM 796 O O . ASP A 1 96 ? -6.712 -4.434 -17.041 1.00 98.38 96 ASP A O 1
ATOM 800 N N . ASP A 1 97 ? -6.624 -2.290 -17.699 1.00 98.44 97 ASP A N 1
ATOM 801 C CA . ASP A 1 97 ? -5.246 -2.359 -18.200 1.00 98.44 97 ASP A CA 1
ATOM 802 C C . ASP A 1 97 ? -4.261 -2.753 -17.083 1.00 98.44 97 ASP A C 1
ATOM 804 O O . ASP A 1 97 ? -3.402 -3.613 -17.271 1.00 98.44 97 ASP A O 1
ATOM 808 N N . TRP A 1 98 ? -4.422 -2.197 -15.876 1.00 98.31 98 TRP A N 1
ATOM 809 C CA . TRP A 1 98 ? -3.607 -2.574 -14.715 1.00 98.31 98 TRP A CA 1
ATOM 810 C C . TRP A 1 98 ? -3.795 -4.043 -14.316 1.00 98.31 98 TRP A C 1
ATOM 812 O O . TRP A 1 98 ? -2.830 -4.733 -13.974 1.00 98.31 98 TRP A O 1
ATOM 822 N N . ILE A 1 99 ? -5.032 -4.543 -14.375 1.00 98.62 99 ILE A N 1
ATOM 823 C CA . ILE A 1 99 ? -5.341 -5.957 -14.129 1.00 98.62 99 ILE A CA 1
ATOM 824 C C . ILE A 1 99 ? -4.662 -6.837 -15.184 1.00 98.62 99 ILE A C 1
ATOM 826 O O . ILE A 1 99 ? -4.048 -7.846 -14.828 1.00 98.62 99 ILE A O 1
ATOM 830 N N . GLU A 1 100 ? -4.699 -6.448 -16.458 1.00 98.62 100 GLU A N 1
ATOM 831 C CA . GLU A 1 100 ? -4.009 -7.164 -17.534 1.00 98.62 100 GLU A CA 1
ATOM 832 C C . GLU A 1 100 ? -2.489 -7.189 -17.332 1.00 98.62 100 GLU A C 1
ATOM 834 O O . GLU A 1 100 ? -1.862 -8.241 -17.492 1.00 98.62 100 GLU A O 1
ATOM 839 N N . TRP A 1 101 ? -1.879 -6.073 -16.924 1.00 98.75 101 TRP A N 1
ATOM 840 C CA . TRP A 1 101 ? -0.446 -6.011 -16.612 1.00 98.75 101 TRP A CA 1
ATOM 841 C C . TRP A 1 101 ? -0.078 -6.892 -15.417 1.00 98.75 101 TRP A C 1
ATOM 843 O O . TRP A 1 101 ? 0.965 -7.553 -15.426 1.00 98.75 101 TRP A O 1
ATOM 853 N N . TYR A 1 102 ? -0.950 -6.966 -14.413 1.00 98.75 102 TYR A N 1
ATOM 854 C CA . TYR A 1 102 ? -0.762 -7.836 -13.258 1.00 98.75 102 TYR A CA 1
ATOM 855 C C . TYR A 1 102 ? -0.842 -9.317 -13.629 1.00 98.75 102 TYR A C 1
ATOM 857 O O . TYR A 1 102 ? 0.022 -10.101 -13.223 1.00 98.75 102 TYR A O 1
ATOM 865 N N . GLU A 1 103 ? -1.827 -9.711 -14.434 1.00 98.56 103 GLU A N 1
ATOM 866 C CA . GLU A 1 103 ? -1.934 -11.087 -14.923 1.00 98.56 103 GLU A CA 1
ATOM 867 C C . GLU A 1 103 ? -0.776 -11.445 -15.864 1.00 98.56 103 GLU A C 1
ATOM 869 O O . GLU A 1 103 ? -0.251 -12.560 -15.798 1.00 98.56 103 GLU A O 1
ATOM 874 N N . TYR A 1 104 ? -0.299 -10.492 -16.671 1.00 98.69 104 TYR A N 1
ATOM 875 C CA . TYR A 1 104 ? 0.921 -10.652 -17.461 1.00 98.69 104 TYR A CA 1
ATOM 876 C C . TYR A 1 104 ? 2.131 -10.938 -16.561 1.00 98.69 104 TYR A C 1
ATOM 878 O O . TYR A 1 104 ? 2.828 -11.934 -16.771 1.00 98.69 104 TYR A O 1
ATOM 886 N N . ALA A 1 105 ? 2.365 -10.120 -15.530 1.00 98.56 105 ALA A N 1
ATOM 887 C CA . ALA A 1 105 ? 3.464 -10.331 -14.590 1.00 98.56 105 ALA A CA 1
ATOM 888 C C . ALA A 1 105 ? 3.356 -11.700 -13.898 1.00 98.56 105 ALA A C 1
ATOM 890 O O . ALA A 1 105 ? 4.325 -12.457 -13.885 1.00 98.56 105 ALA A O 1
ATOM 891 N N . CYS A 1 106 ? 2.162 -12.076 -13.428 1.00 98.19 106 CYS A N 1
ATOM 892 C CA . CYS A 1 106 ? 1.930 -13.376 -12.793 1.00 98.19 106 CYS A CA 1
ATOM 893 C C . CYS A 1 106 ? 2.196 -14.563 -13.729 1.00 98.19 106 CYS A C 1
ATOM 895 O O . CYS A 1 106 ? 2.616 -15.625 -13.266 1.00 98.19 106 CYS A O 1
ATOM 897 N N . LYS A 1 107 ? 1.928 -14.407 -15.030 1.00 98.12 107 LYS A N 1
ATOM 898 C CA . LYS A 1 107 ? 2.108 -15.463 -16.031 1.00 98.12 107 LYS A CA 1
ATOM 899 C C . LYS A 1 107 ? 3.559 -15.614 -16.483 1.00 98.12 107 LYS A C 1
ATOM 901 O O . LYS A 1 107 ? 3.996 -16.739 -16.715 1.00 98.12 107 LYS A O 1
ATOM 906 N N . TYR A 1 108 ? 4.275 -14.505 -16.655 1.00 98.19 108 TYR A N 1
ATOM 907 C CA . TYR A 1 108 ? 5.572 -14.502 -17.340 1.00 98.19 108 TYR A CA 1
ATOM 908 C C . TYR A 1 108 ? 6.769 -14.214 -16.433 1.00 98.19 108 TYR A C 1
ATOM 910 O O . TYR A 1 108 ? 7.904 -14.387 -16.872 1.00 98.19 108 TYR A O 1
ATOM 918 N N . SER A 1 109 ? 6.560 -13.792 -15.184 1.00 97.75 109 SER A N 1
ATOM 919 C CA . SER A 1 109 ? 7.671 -13.555 -14.264 1.00 97.75 109 SER A CA 1
ATOM 920 C C . SER A 1 109 ? 8.245 -14.856 -13.712 1.00 97.75 109 SER A C 1
ATOM 922 O O . SER A 1 109 ? 7.508 -15.754 -13.297 1.00 97.75 109 SER A O 1
ATOM 924 N N . SER A 1 110 ? 9.575 -14.949 -13.653 1.00 95.25 110 SER A N 1
ATOM 925 C CA . SER A 1 110 ? 10.255 -16.008 -12.903 1.00 95.25 110 SER A CA 1
ATOM 926 C C . SER A 1 110 ? 9.859 -15.936 -11.433 1.00 95.25 110 SER A C 1
ATOM 928 O O . SER A 1 110 ? 9.761 -14.850 -10.868 1.00 95.25 110 SER A O 1
ATOM 930 N N . LYS A 1 111 ? 9.731 -17.079 -10.764 1.00 95.00 111 LYS A N 1
ATOM 931 C CA . LYS A 1 111 ? 9.591 -17.127 -9.304 1.00 95.00 111 LYS A CA 1
ATOM 932 C C . LYS A 1 111 ? 10.935 -17.483 -8.680 1.00 95.00 111 LYS A C 1
ATOM 934 O O . LYS A 1 111 ? 11.456 -18.567 -8.935 1.00 95.00 111 LYS A O 1
ATOM 939 N N . ASN A 1 112 ? 11.494 -16.597 -7.861 1.00 94.06 112 ASN A N 1
ATOM 940 C CA . ASN A 1 112 ? 12.654 -16.911 -7.026 1.00 94.06 112 ASN A CA 1
ATOM 941 C C . ASN A 1 112 ? 12.673 -16.072 -5.742 1.00 94.06 112 ASN A C 1
ATOM 943 O O . ASN A 1 112 ? 11.755 -15.302 -5.451 1.00 94.06 112 ASN A O 1
ATOM 947 N N . LYS A 1 113 ? 13.722 -16.279 -4.942 1.00 93.69 113 LYS A N 1
ATOM 948 C CA . LYS A 1 113 ? 13.916 -15.607 -3.657 1.00 93.69 113 LYS A CA 1
ATOM 949 C C . LYS A 1 113 ? 14.179 -14.101 -3.800 1.00 93.69 113 LYS A C 1
ATOM 951 O O . LYS A 1 113 ? 13.722 -13.344 -2.953 1.00 93.69 113 LYS A O 1
ATOM 956 N N . ASP A 1 114 ? 14.849 -13.671 -4.869 1.00 93.00 114 ASP A N 1
ATOM 957 C CA . ASP A 1 114 ? 15.318 -12.289 -5.031 1.00 93.00 114 ASP A CA 1
ATOM 958 C C . ASP A 1 114 ? 14.189 -11.343 -5.474 1.00 93.00 114 ASP A C 1
ATOM 960 O O . ASP A 1 114 ? 14.287 -10.136 -5.275 1.00 93.00 114 ASP A O 1
ATOM 964 N N . ASN A 1 115 ? 13.104 -11.880 -6.047 1.00 95.88 115 ASN A N 1
ATOM 965 C CA . ASN A 1 115 ? 11.910 -11.113 -6.417 1.00 95.88 115 ASN A CA 1
ATOM 966 C C . ASN A 1 115 ? 10.682 -11.384 -5.534 1.00 95.88 115 ASN A C 1
ATOM 968 O O . ASN A 1 115 ? 9.567 -10.976 -5.868 1.00 95.88 115 ASN A O 1
ATOM 972 N N . ARG A 1 116 ? 10.849 -12.103 -4.417 1.00 96.56 116 ARG A N 1
ATOM 973 C CA . ARG A 1 116 ? 9.731 -12.464 -3.534 1.00 96.56 116 ARG A CA 1
ATOM 974 C C . ARG A 1 116 ? 9.044 -11.231 -2.937 1.00 96.56 116 ARG A C 1
ATOM 976 O O . ARG A 1 116 ? 7.818 -11.207 -2.864 1.00 96.56 116 ARG A O 1
ATOM 983 N N . GLY A 1 117 ? 9.811 -10.204 -2.564 1.00 96.44 117 GLY A N 1
ATOM 984 C CA . GLY A 1 117 ? 9.276 -8.959 -2.004 1.00 96.44 117 GLY A CA 1
ATOM 985 C C . GLY A 1 117 ? 8.333 -8.246 -2.968 1.00 96.44 117 GLY A C 1
ATOM 986 O O . GLY A 1 117 ? 7.163 -8.054 -2.648 1.00 96.44 117 GLY A O 1
ATOM 987 N N . VAL A 1 118 ? 8.779 -7.958 -4.191 1.00 97.88 118 VAL A N 1
ATOM 988 C CA . VAL A 1 118 ? 7.933 -7.259 -5.170 1.00 97.88 118 VAL A CA 1
ATOM 989 C C . VAL A 1 118 ? 6.725 -8.095 -5.610 1.00 97.88 118 VAL A C 1
ATOM 991 O O . VAL A 1 118 ? 5.650 -7.545 -5.856 1.00 97.88 118 VAL A O 1
ATOM 994 N N . ARG A 1 119 ? 6.856 -9.432 -5.675 1.00 98.25 119 ARG A N 1
ATOM 995 C CA . ARG A 1 119 ? 5.723 -10.327 -5.956 1.00 98.25 119 ARG A CA 1
ATOM 996 C C . ARG A 1 119 ? 4.655 -10.166 -4.876 1.00 98.25 119 ARG A C 1
ATOM 998 O O . ARG A 1 119 ? 3.489 -9.949 -5.211 1.00 98.25 119 ARG A O 1
ATOM 1005 N N . PHE A 1 120 ? 5.061 -10.168 -3.606 1.00 98.12 120 PHE A N 1
ATOM 1006 C CA . PHE A 1 120 ? 4.164 -9.916 -2.481 1.00 98.12 120 PHE A CA 1
ATOM 1007 C C . PHE A 1 120 ? 3.492 -8.542 -2.578 1.00 98.12 120 PHE A C 1
ATOM 1009 O O . PHE A 1 120 ? 2.266 -8.467 -2.493 1.00 98.12 120 PHE A O 1
ATOM 1016 N N . GLU A 1 121 ? 4.261 -7.477 -2.826 1.00 97.94 121 GLU A N 1
ATOM 1017 C CA . GLU A 1 121 ? 3.722 -6.119 -2.974 1.00 97.94 121 GLU A CA 1
ATOM 1018 C C . GLU A 1 121 ? 2.697 -6.028 -4.113 1.00 97.94 121 GLU A C 1
ATOM 1020 O O . GLU A 1 121 ? 1.636 -5.435 -3.935 1.00 97.94 121 GLU A O 1
ATOM 1025 N N . SER A 1 122 ? 2.938 -6.696 -5.245 1.00 98.56 122 SER A N 1
ATOM 1026 C CA . SER A 1 122 ? 1.985 -6.705 -6.362 1.00 98.56 122 SER A CA 1
ATOM 1027 C C . SER A 1 122 ? 0.672 -7.421 -6.043 1.00 98.56 122 SER A C 1
ATOM 1029 O O . SER A 1 122 ? -0.410 -6.965 -6.414 1.00 98.56 122 SER A O 1
ATOM 1031 N N . HIS A 1 123 ? 0.737 -8.548 -5.329 1.00 98.69 123 HIS A N 1
ATOM 1032 C CA . HIS A 1 123 ? -0.460 -9.281 -4.928 1.00 98.69 123 HIS A CA 1
ATOM 1033 C C . HIS A 1 123 ? -1.237 -8.504 -3.860 1.00 98.69 123 HIS A C 1
ATOM 1035 O O . HIS A 1 123 ? -2.463 -8.417 -3.941 1.00 98.69 123 HIS A O 1
ATOM 1041 N N . ARG A 1 124 ? -0.521 -7.874 -2.918 1.00 98.31 124 ARG A N 1
ATOM 1042 C CA . ARG A 1 124 ? -1.082 -6.965 -1.914 1.00 98.31 124 ARG A CA 1
ATOM 1043 C C . ARG A 1 124 ? -1.786 -5.780 -2.568 1.00 98.31 124 ARG A C 1
ATOM 1045 O O . ARG A 1 124 ? -2.925 -5.499 -2.207 1.00 98.31 124 ARG A O 1
ATOM 1052 N N . ALA A 1 125 ? -1.137 -5.113 -3.524 1.00 98.38 125 ALA A N 1
ATOM 1053 C CA . ALA A 1 125 ? -1.703 -3.988 -4.262 1.00 98.38 125 ALA A CA 1
ATOM 1054 C C . ALA A 1 125 ? -3.006 -4.391 -4.965 1.00 98.38 125 ALA A C 1
ATOM 1056 O O . ALA A 1 125 ? -4.032 -3.747 -4.762 1.00 98.38 125 ALA A O 1
ATOM 1057 N N . MET A 1 126 ? -3.002 -5.506 -5.702 1.00 98.56 126 MET A N 1
ATOM 1058 C CA . MET A 1 126 ? -4.195 -5.993 -6.399 1.00 98.56 126 MET A CA 1
ATOM 1059 C C . MET A 1 126 ? -5.341 -6.349 -5.438 1.00 98.56 126 MET A C 1
ATOM 1061 O O . MET A 1 126 ? -6.481 -5.925 -5.637 1.00 98.56 126 MET A O 1
ATOM 1065 N N . ALA A 1 127 ? -5.052 -7.096 -4.366 1.00 98.50 127 ALA A N 1
ATOM 1066 C CA . ALA A 1 127 ? -6.060 -7.463 -3.372 1.00 98.50 127 ALA A CA 1
ATOM 1067 C C . ALA A 1 127 ? -6.660 -6.227 -2.681 1.00 98.50 127 ALA A C 1
ATOM 1069 O O . ALA A 1 127 ? -7.883 -6.119 -2.572 1.00 98.50 127 ALA A O 1
ATOM 1070 N N . ALA A 1 128 ? -5.819 -5.277 -2.261 1.00 97.94 128 ALA A N 1
ATOM 1071 C CA . ALA A 1 128 ? -6.259 -4.034 -1.633 1.00 97.94 128 ALA A CA 1
ATOM 1072 C C . ALA A 1 128 ? -7.131 -3.196 -2.581 1.00 97.94 128 ALA A C 1
ATOM 1074 O O . ALA A 1 128 ? -8.186 -2.705 -2.172 1.00 97.94 128 ALA A O 1
ATOM 1075 N N . THR A 1 129 ? -6.751 -3.087 -3.857 1.00 98.19 129 THR A N 1
ATOM 1076 C CA . THR A 1 129 ? -7.545 -2.386 -4.874 1.00 98.19 129 THR A CA 1
ATOM 1077 C C . THR A 1 129 ? -8.925 -3.017 -5.041 1.00 98.19 129 THR A C 1
ATOM 1079 O O . THR A 1 129 ? -9.929 -2.304 -4.994 1.00 98.19 129 THR A O 1
ATOM 1082 N N . PHE A 1 130 ? -9.020 -4.347 -5.136 1.00 98.31 130 PHE A N 1
ATOM 1083 C CA . PHE A 1 130 ? -10.318 -5.023 -5.216 1.00 98.31 130 PHE A CA 1
ATOM 1084 C C . PHE A 1 130 ? -11.183 -4.822 -3.970 1.00 98.31 130 PHE A C 1
ATOM 1086 O O . PHE A 1 130 ? -12.393 -4.639 -4.100 1.00 98.31 130 PHE A O 1
ATOM 1093 N N . ILE A 1 131 ? -10.599 -4.796 -2.770 1.00 97.50 131 ILE A N 1
ATOM 1094 C CA . ILE A 1 131 ? -11.342 -4.484 -1.538 1.00 97.50 131 ILE A CA 1
ATOM 1095 C C . ILE A 1 131 ? -11.891 -3.059 -1.583 1.00 97.50 131 ILE A C 1
ATOM 1097 O O . ILE A 1 131 ? -13.087 -2.852 -1.344 1.00 97.50 131 ILE A O 1
ATOM 1101 N N . LYS A 1 132 ? -11.039 -2.072 -1.879 1.00 96.56 132 LYS A N 1
ATOM 1102 C CA . LYS A 1 132 ? -11.430 -0.656 -1.852 1.00 96.56 132 LYS A CA 1
ATOM 1103 C C . LYS A 1 132 ? -12.450 -0.314 -2.942 1.00 96.56 132 LYS A C 1
ATOM 1105 O O . LYS A 1 132 ? -13.339 0.492 -2.685 1.00 96.56 132 LYS A O 1
ATOM 1110 N N . LEU A 1 133 ? -12.404 -0.989 -4.090 1.00 97.12 133 LEU A N 1
ATOM 1111 C CA . LEU A 1 133 ? -13.388 -0.850 -5.173 1.00 97.12 133 LEU A CA 1
ATOM 1112 C C . LEU A 1 133 ? -14.585 -1.809 -5.058 1.00 97.12 133 LEU A C 1
ATOM 1114 O O . LEU A 1 133 ? -15.432 -1.849 -5.946 1.00 97.12 133 LEU A O 1
ATOM 1118 N N . ASN A 1 134 ? -14.677 -2.580 -3.970 1.00 96.81 134 ASN A N 1
ATOM 1119 C CA . ASN A 1 134 ? -15.742 -3.556 -3.726 1.00 96.81 134 ASN A CA 1
ATOM 1120 C C . ASN A 1 134 ? -15.882 -4.640 -4.823 1.00 96.81 134 ASN A C 1
ATOM 1122 O O . ASN A 1 134 ? -16.953 -5.214 -5.014 1.00 96.81 134 ASN A O 1
ATOM 1126 N N . MET A 1 135 ? -14.791 -4.968 -5.517 1.00 96.94 135 MET A N 1
ATOM 1127 C CA . MET A 1 135 ? -14.699 -6.017 -6.543 1.00 96.94 135 MET A CA 1
ATOM 1128 C C . MET A 1 135 ? -14.398 -7.387 -5.913 1.00 96.94 135 MET A C 1
ATOM 1130 O O . MET A 1 135 ? -13.448 -8.086 -6.271 1.00 96.94 135 MET A O 1
ATOM 1134 N N . LEU A 1 136 ? -15.201 -7.776 -4.922 1.00 95.69 136 LEU A N 1
ATOM 1135 C CA . LEU A 1 136 ? -14.899 -8.908 -4.035 1.00 95.69 136 LEU A CA 1
ATOM 1136 C C . LEU A 1 136 ? -14.941 -10.275 -4.733 1.00 95.69 136 LEU A C 1
ATOM 1138 O O . LEU A 1 136 ? -14.320 -11.218 -4.251 1.00 95.69 136 LEU A O 1
ATOM 1142 N N . SER A 1 137 ? -15.616 -10.395 -5.877 1.00 95.06 137 SER A N 1
ATOM 1143 C CA . SER A 1 137 ? -15.611 -11.621 -6.688 1.00 95.06 137 SER A CA 1
ATOM 1144 C C . SER A 1 137 ? -14.233 -11.943 -7.274 1.00 95.06 137 SER A C 1
ATOM 1146 O O . SER A 1 137 ? -13.924 -13.110 -7.497 1.00 95.06 137 SER A O 1
ATOM 1148 N N . SER A 1 138 ? -13.393 -10.928 -7.495 1.00 95.31 138 SER A N 1
ATOM 1149 C CA . SER A 1 138 ? -12.089 -11.067 -8.160 1.00 95.31 138 SER A CA 1
ATOM 1150 C C . SER A 1 138 ? -10.922 -11.224 -7.178 1.00 95.31 138 SER A C 1
ATOM 1152 O O . SER A 1 138 ? -9.801 -11.531 -7.578 1.00 95.31 138 SER A O 1
ATOM 1154 N N . ILE A 1 139 ? -11.171 -11.063 -5.875 1.00 96.38 139 ILE A N 1
ATOM 1155 C CA . ILE A 1 139 ? -10.125 -11.037 -4.842 1.00 96.38 139 ILE A CA 1
ATOM 1156 C C . ILE A 1 139 ? -9.489 -12.404 -4.546 1.00 96.38 139 ILE A C 1
ATOM 1158 O O . ILE A 1 139 ? -8.407 -12.472 -3.968 1.00 96.38 139 ILE A O 1
ATOM 1162 N N . GLY A 1 140 ? -10.143 -13.506 -4.925 1.00 96.62 140 GLY A N 1
ATOM 1163 C CA . GLY A 1 140 ? -9.664 -14.856 -4.611 1.00 96.62 140 GLY A CA 1
ATOM 1164 C C . GLY A 1 140 ? -8.262 -15.134 -5.159 1.00 96.62 140 GLY A C 1
ATOM 1165 O O . GLY A 1 140 ? -7.403 -15.618 -4.427 1.00 96.62 140 GLY A O 1
ATOM 1166 N N . ASN A 1 141 ? -8.011 -14.760 -6.416 1.00 96.81 141 ASN A N 1
ATOM 1167 C CA . ASN A 1 141 ? -6.732 -15.000 -7.086 1.00 96.81 141 ASN A CA 1
ATOM 1168 C C . ASN A 1 141 ? -5.542 -14.308 -6.397 1.00 96.81 141 ASN A C 1
ATOM 1170 O O . ASN A 1 141 ? -4.600 -15.014 -6.032 1.00 96.81 141 ASN A O 1
ATOM 1174 N N . PRO A 1 142 ? -5.541 -12.976 -6.173 1.00 98.25 142 PRO A N 1
ATOM 1175 C CA . PRO A 1 142 ? -4.413 -12.329 -5.511 1.00 98.25 142 PRO A CA 1
ATOM 1176 C C . PRO A 1 142 ? -4.210 -12.827 -4.073 1.00 98.25 142 PRO A C 1
ATOM 1178 O O . PRO A 1 142 ? -3.066 -13.030 -3.678 1.00 98.25 142 PRO A O 1
ATOM 1181 N N . LEU A 1 143 ? -5.276 -13.117 -3.313 1.00 98.44 143 LEU A N 1
ATOM 1182 C CA . LEU A 1 143 ? -5.141 -13.671 -1.957 1.00 98.44 143 LEU A CA 1
ATOM 1183 C C . LEU A 1 143 ? -4.522 -15.073 -1.947 1.00 98.44 143 LEU A C 1
ATOM 1185 O O . LEU A 1 143 ? -3.637 -15.337 -1.135 1.00 98.44 143 LEU A O 1
ATOM 1189 N N . ASN A 1 144 ? -4.935 -15.957 -2.859 1.00 98.44 144 ASN A N 1
ATOM 1190 C CA . ASN A 1 144 ? -4.333 -17.286 -2.981 1.00 98.44 144 ASN A CA 1
ATOM 1191 C C . ASN A 1 144 ? -2.846 -17.183 -3.335 1.00 98.44 144 ASN A C 1
ATOM 1193 O O . ASN A 1 144 ? -2.026 -17.846 -2.709 1.00 98.44 144 ASN A O 1
ATOM 1197 N N . ARG A 1 145 ? -2.480 -16.285 -4.257 1.00 98.06 145 ARG A N 1
ATOM 1198 C CA . ARG A 1 145 ? -1.075 -16.040 -4.614 1.00 98.06 145 ARG A CA 1
ATOM 1199 C C . ARG A 1 145 ? -0.264 -15.471 -3.443 1.00 98.06 145 ARG A C 1
ATOM 1201 O O . ARG A 1 145 ? 0.888 -15.855 -3.269 1.00 98.06 145 ARG A O 1
ATOM 1208 N N . MET A 1 146 ? -0.844 -14.595 -2.613 1.00 98.38 146 MET A N 1
ATOM 1209 C CA . MET A 1 146 ? -0.193 -14.141 -1.372 1.00 98.38 146 MET A CA 1
ATOM 1210 C C . MET A 1 146 ? 0.047 -15.301 -0.409 1.00 98.38 146 MET A C 1
ATOM 1212 O O . MET A 1 146 ? 1.141 -15.416 0.137 1.00 98.38 146 MET A O 1
ATOM 1216 N N . LYS A 1 147 ? -0.959 -16.159 -0.211 1.00 98.19 147 LYS A N 1
ATOM 1217 C CA . LYS A 1 147 ? -0.850 -17.334 0.654 1.00 98.19 147 LYS A CA 1
ATOM 1218 C C . LYS A 1 147 ? 0.245 -18.285 0.164 1.00 98.19 147 LYS A C 1
ATOM 1220 O O . LYS A 1 147 ? 1.127 -18.623 0.944 1.00 98.19 147 LYS A O 1
ATOM 1225 N N . GLU A 1 148 ? 0.233 -18.637 -1.122 1.00 97.06 148 GLU A N 1
ATOM 1226 C CA . GLU A 1 148 ? 1.269 -19.469 -1.748 1.00 97.06 148 GLU A CA 1
ATOM 1227 C C . GLU A 1 148 ? 2.666 -18.874 -1.537 1.00 97.06 148 GLU A C 1
ATOM 1229 O O . GLU A 1 148 ? 3.584 -19.584 -1.145 1.00 97.06 148 GLU A O 1
ATOM 1234 N N . LEU A 1 149 ? 2.824 -17.560 -1.735 1.00 96.44 149 LEU A N 1
ATOM 1235 C CA . LEU A 1 149 ? 4.100 -16.866 -1.557 1.00 96.44 149 LEU A CA 1
ATOM 1236 C C . LEU A 1 149 ? 4.593 -16.906 -0.104 1.00 96.44 149 LEU A C 1
ATOM 1238 O O . LEU A 1 149 ? 5.778 -17.125 0.133 1.00 96.44 149 LEU A O 1
ATOM 1242 N N . ILE A 1 150 ? 3.695 -16.722 0.866 1.00 96.56 150 ILE A N 1
ATOM 1243 C CA . ILE A 1 150 ? 3.995 -16.847 2.303 1.00 96.56 150 ILE A CA 1
ATOM 1244 C C . ILE A 1 150 ? 4.431 -18.281 2.648 1.00 96.56 150 ILE A C 1
ATOM 1246 O O . ILE A 1 150 ? 5.272 -18.475 3.525 1.00 96.56 150 ILE A O 1
ATOM 1250 N N . GLU A 1 151 ? 3.877 -19.279 1.961 1.00 96.12 151 GLU A N 1
ATOM 1251 C CA . GLU A 1 151 ? 4.188 -20.701 2.145 1.00 96.12 151 GLU A CA 1
ATOM 1252 C C . GLU A 1 151 ? 5.450 -21.155 1.383 1.00 96.12 151 GLU A C 1
ATOM 1254 O O . GLU A 1 151 ? 5.996 -22.208 1.710 1.00 96.12 151 GLU A O 1
ATOM 1259 N N . GLU A 1 152 ? 5.967 -20.367 0.424 1.00 94.25 152 GLU A N 1
ATOM 1260 C CA . GLU A 1 152 ? 7.200 -20.688 -0.322 1.00 94.25 152 GLU A CA 1
ATOM 1261 C C . GLU A 1 152 ? 8.428 -20.843 0.592 1.00 94.25 152 GLU A C 1
ATOM 1263 O O . GLU A 1 152 ? 9.346 -21.594 0.260 1.00 94.25 152 GLU A O 1
ATOM 1268 N N . ASP A 1 153 ? 8.490 -20.093 1.698 1.00 92.50 153 ASP A N 1
ATOM 1269 C CA . ASP A 1 153 ? 9.641 -20.064 2.604 1.00 92.50 153 ASP A CA 1
ATOM 1270 C C . ASP A 1 153 ? 9.263 -19.539 3.995 1.00 92.50 153 ASP A C 1
ATOM 1272 O O . ASP A 1 153 ? 9.129 -18.334 4.222 1.00 92.50 153 ASP A O 1
ATOM 1276 N N . GLY A 1 154 ? 9.147 -20.459 4.955 1.00 89.38 154 GLY A N 1
ATOM 1277 C CA . GLY A 1 154 ? 8.834 -20.126 6.345 1.00 89.38 154 GLY A CA 1
ATOM 1278 C C . GLY A 1 154 ? 9.923 -19.331 7.076 1.00 89.38 154 GLY A C 1
ATOM 1279 O O . GLY A 1 154 ? 9.629 -18.768 8.127 1.00 89.38 154 GLY A O 1
ATOM 1280 N N . ASN A 1 155 ? 11.143 -19.259 6.530 1.00 91.50 155 ASN A N 1
ATOM 1281 C CA . ASN A 1 155 ? 12.261 -18.488 7.084 1.00 91.50 155 ASN A CA 1
ATOM 1282 C C . ASN A 1 155 ? 12.461 -17.147 6.365 1.00 91.50 155 ASN A C 1
ATOM 1284 O O . ASN A 1 155 ? 13.477 -16.482 6.571 1.00 91.50 155 ASN A O 1
ATOM 1288 N N . TRP A 1 156 ? 11.527 -16.748 5.499 1.00 94.25 156 TRP A N 1
ATOM 1289 C CA . TRP A 1 156 ? 11.607 -15.458 4.837 1.00 94.25 156 TRP A 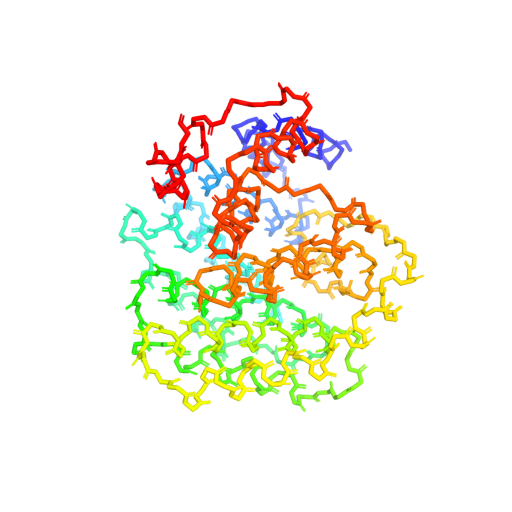CA 1
ATOM 1290 C C . TRP A 1 156 ? 11.570 -14.328 5.872 1.00 94.25 156 TRP A C 1
ATOM 1292 O O . TRP A 1 156 ? 10.653 -14.241 6.682 1.00 94.25 156 TRP A O 1
ATOM 1302 N N . GLU A 1 157 ? 12.539 -13.418 5.817 1.00 91.44 157 GLU A N 1
ATOM 1303 C CA . GLU A 1 157 ? 12.661 -12.285 6.749 1.00 91.44 157 GLU A CA 1
ATOM 1304 C C . GLU A 1 157 ? 11.394 -11.412 6.853 1.00 91.44 157 GLU A C 1
ATOM 1306 O O . GLU A 1 157 ? 11.129 -10.815 7.893 1.00 91.44 157 GLU A O 1
ATOM 1311 N N . ASN A 1 158 ? 10.547 -11.389 5.816 1.00 93.81 158 ASN A N 1
ATOM 1312 C CA . ASN A 1 158 ? 9.313 -10.595 5.803 1.00 93.81 158 ASN A CA 1
ATOM 1313 C C . ASN A 1 158 ? 8.079 -11.382 6.260 1.00 93.81 158 ASN A C 1
ATOM 1315 O O . ASN A 1 158 ? 6.955 -10.912 6.059 1.00 93.81 158 ASN A O 1
ATOM 1319 N N . ILE A 1 159 ? 8.242 -12.580 6.829 1.00 95.00 159 ILE A N 1
ATOM 1320 C CA . ILE A 1 159 ? 7.126 -13.501 7.077 1.00 95.00 159 ILE A CA 1
ATOM 1321 C C . ILE A 1 159 ? 6.062 -12.913 8.013 1.00 95.00 159 ILE A C 1
ATOM 1323 O O . ILE A 1 159 ? 4.872 -13.026 7.718 1.00 95.00 159 ILE A O 1
ATOM 1327 N N . ILE A 1 160 ? 6.463 -12.228 9.091 1.00 95.56 160 ILE A N 1
ATOM 1328 C CA . ILE A 1 160 ? 5.531 -11.612 10.053 1.00 95.56 160 ILE A CA 1
ATOM 1329 C C . ILE A 1 160 ? 4.739 -10.486 9.386 1.00 95.56 160 ILE A C 1
ATOM 1331 O O . ILE A 1 160 ? 3.506 -10.490 9.416 1.00 95.56 160 ILE A O 1
ATOM 1335 N N . PHE A 1 161 ? 5.441 -9.573 8.705 1.00 96.69 161 PHE A N 1
ATOM 1336 C CA . PHE A 1 161 ? 4.822 -8.482 7.949 1.00 96.69 161 PHE A CA 1
ATOM 1337 C C . PHE A 1 161 ? 3.807 -9.012 6.930 1.00 96.69 161 PHE A C 1
ATOM 1339 O O . PHE A 1 161 ? 2.684 -8.511 6.823 1.00 96.69 161 PHE A O 1
ATOM 1346 N N . SER A 1 162 ? 4.198 -10.056 6.202 1.00 97.50 162 SER A N 1
ATOM 1347 C CA . SER A 1 162 ? 3.416 -10.617 5.106 1.00 97.50 162 SER A CA 1
ATOM 1348 C C . SER A 1 162 ? 2.164 -11.334 5.598 1.00 97.50 162 SER A C 1
ATOM 1350 O O . SER A 1 162 ? 1.085 -11.124 5.043 1.00 97.50 162 SER A O 1
ATOM 1352 N N . LYS A 1 163 ? 2.276 -12.121 6.677 1.00 98.12 163 LYS A N 1
ATOM 1353 C CA . LYS A 1 163 ? 1.136 -12.805 7.302 1.00 98.12 163 LYS A CA 1
ATOM 1354 C C . LYS A 1 163 ? 0.117 -11.823 7.862 1.00 98.12 163 LYS A C 1
ATOM 1356 O O . LYS A 1 163 ? -1.063 -11.963 7.559 1.00 98.12 163 LYS A O 1
ATOM 1361 N N . ILE A 1 164 ? 0.550 -10.819 8.627 1.00 98.25 164 ILE A N 1
ATOM 1362 C CA . ILE A 1 164 ? -0.379 -9.821 9.182 1.00 98.25 164 ILE A CA 1
ATOM 1363 C C . ILE A 1 164 ? -1.074 -9.069 8.054 1.00 98.25 164 ILE A C 1
ATOM 1365 O O . ILE A 1 164 ? -2.292 -8.962 8.062 1.00 98.25 164 ILE A O 1
ATOM 1369 N N . THR A 1 165 ? -0.333 -8.630 7.039 1.00 98.25 165 THR A N 1
ATOM 1370 C CA . THR A 1 165 ? -0.919 -7.955 5.875 1.00 98.25 165 THR A CA 1
ATOM 1371 C C . THR A 1 165 ? -1.948 -8.832 5.152 1.00 98.25 165 THR A C 1
ATOM 1373 O O . THR A 1 165 ? -3.028 -8.356 4.808 1.00 98.25 165 THR A O 1
ATOM 1376 N N . TYR A 1 166 ? -1.646 -10.115 4.938 1.00 98.69 166 TYR A N 1
ATOM 1377 C CA . TYR A 1 166 ? -2.580 -11.073 4.340 1.00 98.69 166 TYR A CA 1
ATOM 1378 C C . TYR A 1 166 ? -3.858 -11.231 5.177 1.00 98.69 166 TYR A C 1
ATOM 1380 O O . TYR A 1 166 ? -4.963 -11.148 4.637 1.00 98.69 166 TYR A O 1
ATOM 1388 N N . TYR A 1 167 ? -3.725 -11.402 6.494 1.00 98.75 167 TYR A N 1
ATOM 1389 C CA . TYR A 1 167 ? -4.880 -11.524 7.379 1.00 98.75 167 TYR A CA 1
ATOM 1390 C C . TYR A 1 167 ? -5.670 -10.217 7.506 1.00 98.75 167 TYR A C 1
ATOM 1392 O O . TYR A 1 167 ? -6.893 -10.278 7.569 1.00 98.75 167 TYR A O 1
ATOM 1400 N N . SER A 1 168 ? -5.035 -9.044 7.443 1.00 98.56 168 SER A N 1
ATOM 1401 C CA . SER A 1 168 ? -5.740 -7.755 7.380 1.00 98.56 168 SER A CA 1
ATOM 1402 C C . SER A 1 168 ? -6.644 -7.664 6.147 1.00 98.56 168 SER A C 1
ATOM 1404 O O . SER A 1 168 ? -7.803 -7.273 6.259 1.00 98.56 168 SER A O 1
ATOM 1406 N N . LEU A 1 169 ? -6.163 -8.107 4.979 1.00 98.50 169 LEU A N 1
ATOM 1407 C CA . LEU A 1 169 ? -6.975 -8.143 3.755 1.00 98.50 169 LEU A CA 1
ATOM 1408 C C . LEU A 1 169 ? -8.134 -9.149 3.865 1.00 98.50 169 LEU A C 1
ATOM 1410 O O . LEU A 1 169 ? -9.241 -8.874 3.397 1.00 98.50 169 LEU A O 1
ATOM 1414 N N . LEU A 1 170 ? -7.909 -10.307 4.497 1.00 98.44 170 LEU A N 1
ATOM 1415 C CA . LEU A 1 170 ? -8.983 -11.261 4.795 1.00 98.44 170 LEU A CA 1
ATOM 1416 C C . LEU A 1 170 ? -10.014 -10.688 5.768 1.00 98.44 170 LEU A C 1
ATOM 1418 O O . LEU A 1 170 ? -11.205 -10.928 5.577 1.00 98.44 170 LEU A O 1
ATOM 1422 N N . LEU A 1 171 ? -9.579 -9.910 6.758 1.00 98.38 171 LEU A N 1
ATOM 1423 C CA . LEU A 1 171 ? -10.455 -9.238 7.709 1.00 98.38 171 LEU A CA 1
ATOM 1424 C C . LEU A 1 171 ? -11.363 -8.228 6.992 1.00 98.38 171 LEU A C 1
ATOM 1426 O O . LEU A 1 171 ? -12.583 -8.296 7.121 1.00 98.38 171 LEU A O 1
ATOM 1430 N N . GLU A 1 172 ? -10.804 -7.349 6.153 1.00 98.06 172 GLU A N 1
ATOM 1431 C CA . GLU A 1 172 ? -11.600 -6.402 5.353 1.00 98.06 172 GLU A CA 1
ATOM 1432 C C . GLU A 1 172 ? -12.570 -7.117 4.399 1.00 98.06 172 GLU A C 1
ATOM 1434 O O . GLU A 1 172 ? -13.735 -6.724 4.275 1.00 98.06 172 GLU A O 1
ATOM 1439 N N . LYS A 1 173 ? -12.116 -8.186 3.729 1.00 97.62 173 LYS A N 1
ATOM 1440 C CA . LYS A 1 173 ? -12.964 -9.005 2.851 1.00 97.62 173 LYS A CA 1
ATOM 1441 C C . LYS A 1 173 ? -14.116 -9.638 3.632 1.00 97.62 173 LYS A C 1
ATOM 1443 O O . LYS A 1 173 ? -15.263 -9.544 3.196 1.00 97.62 173 LYS A O 1
ATOM 1448 N N . GLY A 1 174 ? -13.814 -10.289 4.755 1.00 97.75 174 GLY A N 1
ATOM 1449 C CA . GLY A 1 174 ? -14.800 -10.946 5.607 1.00 97.75 174 GLY A CA 1
ATOM 1450 C C . GLY A 1 174 ? -15.845 -9.956 6.109 1.00 97.75 174 GLY A C 1
ATOM 1451 O O . GLY A 1 174 ? -17.037 -10.234 6.025 1.00 97.75 174 GLY A O 1
ATOM 1452 N N . TYR A 1 175 ? -15.413 -8.757 6.509 1.00 97.94 175 TYR A N 1
ATOM 1453 C CA . TYR A 1 175 ? -16.305 -7.678 6.929 1.00 97.94 175 TYR A CA 1
ATOM 1454 C C . TYR A 1 175 ? -17.282 -7.284 5.822 1.00 97.94 175 TYR A C 1
ATOM 1456 O O . TYR A 1 175 ? -18.494 -7.300 6.025 1.00 97.94 175 TYR A O 1
ATOM 1464 N N . LYS A 1 176 ? -16.776 -7.003 4.617 1.00 97.06 176 LYS A N 1
ATOM 1465 C CA . LYS A 1 176 ? -17.622 -6.591 3.486 1.00 97.06 176 LYS A CA 1
ATOM 1466 C C . LYS A 1 176 ? -18.585 -7.683 3.011 1.00 97.06 176 LYS A C 1
ATOM 1468 O O . LYS A 1 176 ? -19.642 -7.360 2.474 1.00 97.06 176 LYS A O 1
ATOM 1473 N N . LEU A 1 177 ? -18.231 -8.955 3.191 1.00 96.94 177 LEU A N 1
ATOM 1474 C CA . LEU A 1 177 ? -19.082 -10.097 2.843 1.00 96.94 177 LEU A CA 1
ATOM 1475 C C . LEU A 1 177 ? -19.999 -10.554 3.987 1.00 96.94 177 LEU A C 1
ATOM 1477 O O . LEU A 1 177 ? -20.829 -11.431 3.762 1.00 96.94 177 LEU A O 1
ATOM 1481 N N . ASN A 1 178 ? -19.874 -9.980 5.189 1.00 97.06 178 ASN A N 1
ATOM 1482 C CA . ASN A 1 178 ? -20.478 -10.502 6.422 1.00 97.06 178 ASN A CA 1
ATOM 1483 C C . ASN A 1 178 ? -20.117 -11.981 6.689 1.00 97.06 178 ASN A C 1
ATOM 1485 O O . ASN A 1 178 ? -20.923 -12.753 7.209 1.00 97.06 178 ASN A O 1
ATOM 1489 N N . ASP A 1 179 ? -18.901 -12.386 6.320 1.00 97.44 179 ASP A N 1
ATOM 1490 C CA . ASP A 1 179 ? -18.370 -13.725 6.574 1.00 97.44 179 ASP A CA 1
ATOM 1491 C C . ASP A 1 179 ? -17.694 -13.757 7.951 1.00 97.44 179 ASP A C 1
ATOM 1493 O O . ASP A 1 179 ? -16.501 -13.482 8.105 1.00 97.44 179 ASP A O 1
ATOM 1497 N N . TYR A 1 180 ? -18.489 -14.071 8.976 1.00 95.69 180 TYR A N 1
ATOM 1498 C CA . TYR A 1 180 ? -18.040 -14.093 10.370 1.00 95.69 180 TYR A CA 1
ATOM 1499 C C . TYR A 1 180 ? -16.975 -15.152 10.667 1.00 95.69 180 TYR A C 1
ATOM 1501 O O . TYR A 1 180 ? -16.216 -14.983 11.622 1.00 95.69 180 TYR A O 1
ATOM 1509 N N . VAL A 1 181 ? -16.904 -16.225 9.872 1.00 97.62 181 VAL A N 1
ATOM 1510 C CA . VAL A 1 181 ? -15.878 -17.263 10.040 1.00 97.62 181 VAL A CA 1
ATOM 1511 C C . VAL A 1 181 ? -14.535 -16.703 9.596 1.00 97.62 181 VAL A C 1
ATOM 1513 O O . VAL A 1 181 ? -13.600 -16.666 10.391 1.00 97.62 181 VAL A O 1
ATOM 1516 N N . VAL A 1 182 ? -14.469 -16.157 8.377 1.00 96.75 182 VAL A N 1
ATOM 1517 C CA . VAL A 1 182 ? -13.243 -15.533 7.853 1.00 96.75 182 VAL A CA 1
ATO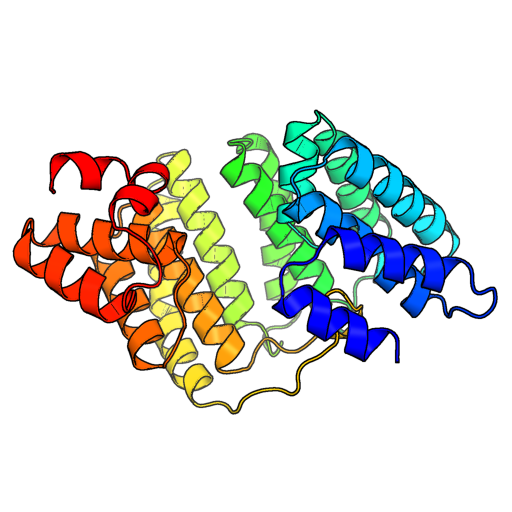M 1518 C C . VAL A 1 182 ? -12.799 -14.358 8.722 1.00 96.75 182 VAL A C 1
ATOM 1520 O O . VAL A 1 182 ? -11.608 -14.216 8.990 1.00 96.75 182 VAL A O 1
ATOM 1523 N N . LEU A 1 183 ? -13.743 -13.537 9.191 1.00 95.88 183 LEU A N 1
ATOM 1524 C CA . LEU A 1 183 ? -13.464 -12.429 10.105 1.00 95.88 183 LEU A CA 1
ATOM 1525 C C . LEU A 1 183 ? -12.768 -12.890 11.383 1.00 95.88 183 LEU A C 1
ATOM 1527 O O . LEU A 1 183 ? -11.718 -12.359 11.752 1.00 95.88 183 LEU A O 1
ATOM 1531 N N . LYS A 1 184 ? -13.364 -13.874 12.061 1.00 97.06 184 LYS A N 1
ATOM 1532 C CA . LYS A 1 184 ? -12.838 -14.388 13.320 1.00 97.06 184 LYS A CA 1
ATOM 1533 C C . LYS A 1 184 ? -11.477 -15.043 13.112 1.00 97.06 184 LYS A C 1
ATOM 1535 O O . LYS A 1 184 ? -10.535 -14.697 13.816 1.00 97.06 184 LYS A O 1
ATOM 1540 N N . ASP A 1 185 ? -11.358 -15.911 12.111 1.00 98.19 185 ASP A N 1
ATOM 1541 C CA . ASP A 1 185 ? -10.111 -16.616 11.820 1.00 98.19 185 ASP A CA 1
ATOM 1542 C C . ASP A 1 185 ? -8.977 -15.633 11.494 1.00 98.19 185 ASP A C 1
ATOM 1544 O O . ASP A 1 185 ? -7.861 -15.785 11.995 1.00 98.19 185 ASP A O 1
ATOM 1548 N N . ALA A 1 186 ? -9.247 -14.596 10.694 1.00 98.38 186 ALA A N 1
ATOM 1549 C CA . ALA A 1 186 ? -8.263 -13.566 10.373 1.00 98.38 186 ALA A CA 1
ATOM 1550 C C . ALA A 1 186 ? -7.814 -12.797 11.624 1.00 98.38 186 ALA A C 1
ATOM 1552 O O . ALA A 1 186 ? -6.613 -12.627 11.842 1.00 98.38 186 ALA A O 1
ATOM 1553 N N . LYS A 1 187 ? -8.761 -12.375 12.470 1.00 98.12 187 LYS A N 1
ATOM 1554 C CA . LYS A 1 187 ? -8.463 -11.674 13.723 1.00 98.12 187 LYS A CA 1
ATOM 1555 C C . LYS A 1 187 ? -7.634 -12.538 14.677 1.00 98.12 187 LYS A C 1
ATOM 1557 O O . LYS A 1 187 ? -6.616 -12.060 15.174 1.00 98.12 187 LYS A O 1
ATOM 1562 N N . ASP A 1 188 ? -8.033 -13.786 14.907 1.00 98.12 188 ASP A N 1
ATOM 1563 C CA . ASP A 1 188 ? -7.346 -14.700 15.829 1.00 98.12 188 ASP A CA 1
ATOM 1564 C C . ASP A 1 188 ? -5.897 -14.950 15.363 1.00 98.12 188 ASP A C 1
ATOM 1566 O O . ASP A 1 188 ? -4.955 -14.929 16.162 1.00 98.12 188 ASP A O 1
ATOM 1570 N N . ASN A 1 189 ? -5.685 -15.090 14.048 1.00 98.31 189 ASN A N 1
ATOM 1571 C CA . ASN A 1 189 ? -4.344 -15.207 13.477 1.00 98.31 189 ASN A CA 1
ATOM 1572 C C . ASN A 1 189 ? -3.512 -13.928 13.656 1.00 98.31 189 ASN A C 1
ATOM 1574 O O . ASN A 1 189 ? -2.342 -14.023 14.029 1.00 98.31 189 ASN A O 1
ATOM 1578 N N . ILE A 1 190 ? -4.090 -12.741 13.440 1.00 98.31 190 ILE A N 1
ATOM 1579 C CA . ILE A 1 190 ? -3.397 -11.466 13.696 1.00 98.31 190 ILE A CA 1
ATOM 1580 C C . ILE A 1 190 ? -2.974 -11.385 15.163 1.00 98.31 190 ILE A C 1
ATOM 1582 O O . ILE A 1 190 ? -1.805 -11.127 15.441 1.00 98.31 190 ILE A O 1
ATOM 1586 N N . GLN A 1 191 ? -3.888 -11.666 16.096 1.00 96.69 191 GLN A N 1
ATOM 1587 C CA . GLN A 1 191 ? -3.612 -11.627 17.535 1.00 96.69 191 GLN A CA 1
ATOM 1588 C C . GLN A 1 191 ? -2.470 -12.570 17.929 1.00 96.69 191 GLN A C 1
ATOM 1590 O O . GLN A 1 191 ? -1.598 -12.179 18.704 1.00 96.69 191 GLN A O 1
ATOM 1595 N N . SER A 1 192 ? -2.416 -13.772 17.346 1.00 97.00 192 SER A N 1
ATOM 1596 C CA . SER A 1 192 ? -1.330 -14.728 17.605 1.00 97.00 192 SER A CA 1
ATOM 1597 C C . SER A 1 192 ? 0.059 -14.216 17.187 1.00 97.00 192 SER A C 1
ATOM 1599 O O . SER A 1 192 ? 1.054 -14.591 17.804 1.00 97.00 192 SER A O 1
ATOM 1601 N N . LEU A 1 193 ? 0.126 -13.324 16.191 1.00 96.69 193 LEU A N 1
ATOM 1602 C CA . LEU A 1 193 ? 1.368 -12.766 15.638 1.00 96.69 193 LEU A CA 1
ATOM 1603 C C . LEU A 1 193 ? 1.820 -11.471 16.336 1.00 96.69 193 LEU A C 1
ATOM 1605 O O . LEU A 1 193 ? 2.940 -11.012 16.116 1.00 96.69 193 LEU A O 1
ATOM 1609 N N . MET A 1 194 ? 0.987 -10.860 17.187 1.00 95.31 194 MET A N 1
ATOM 1610 C CA . MET A 1 194 ? 1.301 -9.564 17.813 1.00 95.31 194 MET A CA 1
ATOM 1611 C C . MET A 1 194 ? 2.503 -9.618 18.767 1.00 95.31 194 MET A C 1
ATOM 1613 O O . MET A 1 194 ? 3.228 -8.628 18.918 1.00 95.31 194 MET A O 1
ATOM 1617 N N . ASN A 1 195 ? 2.747 -10.776 19.387 1.00 92.88 195 ASN A N 1
ATOM 1618 C CA . ASN A 1 195 ? 3.947 -10.998 20.196 1.00 92.88 195 ASN A CA 1
ATOM 1619 C C . ASN A 1 195 ? 5.219 -10.907 19.345 1.00 92.88 195 ASN A C 1
ATOM 1621 O O . ASN A 1 195 ? 6.183 -10.265 19.761 1.00 92.88 195 ASN A O 1
ATOM 1625 N N . ASP A 1 196 ? 5.200 -11.474 18.137 1.00 93.12 196 ASP A N 1
ATOM 1626 C CA . ASP A 1 196 ? 6.339 -11.426 17.220 1.00 93.12 196 ASP A CA 1
ATOM 1627 C C . ASP A 1 196 ? 6.584 -9.990 16.741 1.00 93.12 196 ASP A C 1
ATOM 1629 O O . ASP A 1 196 ? 7.719 -9.518 16.760 1.00 93.12 196 ASP A O 1
ATOM 1633 N N . VAL A 1 197 ? 5.524 -9.230 16.437 1.00 92.94 197 VAL A N 1
ATOM 1634 C CA . VAL A 1 197 ? 5.643 -7.798 16.090 1.00 92.94 197 VAL A CA 1
ATOM 1635 C C . VAL A 1 197 ? 6.335 -7.010 17.203 1.00 92.94 197 VAL A C 1
ATOM 1637 O O . VAL A 1 197 ? 7.185 -6.162 16.935 1.00 92.94 197 VAL A O 1
ATOM 1640 N N . SER A 1 198 ? 6.005 -7.305 18.461 1.00 90.12 198 SER A N 1
ATOM 1641 C CA . SER A 1 198 ? 6.589 -6.630 19.625 1.00 90.12 198 SER A CA 1
ATOM 1642 C C . SER A 1 198 ? 8.087 -6.914 19.789 1.00 90.12 198 SER A C 1
ATOM 1644 O O . SER A 1 198 ? 8.826 -6.075 20.313 1.00 90.12 198 SER A O 1
ATOM 1646 N N . LEU A 1 199 ? 8.553 -8.083 19.344 1.00 89.38 199 LEU A N 1
ATOM 1647 C CA . LEU A 1 199 ? 9.978 -8.408 19.273 1.00 89.38 199 LEU A CA 1
ATOM 1648 C C . LEU A 1 199 ? 10.657 -7.651 18.128 1.00 89.38 199 LEU A C 1
ATOM 1650 O O . LEU A 1 199 ? 11.693 -7.028 18.350 1.00 89.38 199 LEU A O 1
ATOM 1654 N N . GLU A 1 200 ? 10.041 -7.632 16.947 1.00 89.19 200 GLU A N 1
ATOM 1655 C CA . GLU A 1 200 ? 10.562 -6.961 15.749 1.00 89.19 200 GLU A CA 1
ATOM 1656 C C . GLU A 1 200 ? 10.660 -5.431 15.902 1.00 89.19 200 GLU A C 1
ATOM 1658 O O . GLU A 1 200 ? 11.555 -4.797 15.341 1.00 89.19 200 GLU A O 1
ATOM 1663 N N . LEU A 1 201 ? 9.803 -4.816 16.725 1.00 89.31 201 LEU A N 1
ATOM 1664 C CA . LEU A 1 201 ? 9.891 -3.389 17.070 1.00 89.31 201 LEU A CA 1
ATOM 1665 C C . LEU A 1 201 ? 11.209 -2.998 17.757 1.00 89.31 201 LEU A C 1
ATOM 1667 O O . LEU A 1 201 ? 11.567 -1.820 17.752 1.00 89.31 201 LEU A O 1
ATOM 1671 N N . LYS A 1 202 ? 11.927 -3.961 18.348 1.00 88.00 202 LYS A N 1
ATOM 1672 C CA . LYS A 1 202 ? 13.224 -3.734 19.007 1.00 88.00 202 LYS A CA 1
ATOM 1673 C C . LYS A 1 202 ? 14.393 -3.707 18.025 1.00 88.00 202 LYS A C 1
ATOM 1675 O O . LYS A 1 202 ? 15.510 -3.388 18.434 1.00 88.00 202 LYS A O 1
ATOM 1680 N N . ASN A 1 203 ? 14.161 -4.044 16.758 1.00 84.25 203 ASN A N 1
ATOM 1681 C CA . ASN A 1 203 ? 15.206 -4.010 15.747 1.00 84.25 203 ASN A CA 1
ATOM 1682 C C . ASN A 1 203 ? 15.612 -2.574 15.409 1.00 84.25 203 ASN A C 1
ATOM 1684 O O . ASN A 1 203 ? 14.871 -1.614 15.618 1.00 84.25 203 ASN A O 1
ATOM 1688 N N . GLY A 1 204 ? 16.822 -2.433 14.869 1.00 81.56 204 GLY A N 1
ATOM 1689 C CA . GLY A 1 204 ? 17.334 -1.146 14.418 1.00 81.56 204 GLY A CA 1
ATOM 1690 C C . GLY A 1 204 ? 16.564 -0.575 13.225 1.00 81.56 204 GLY A C 1
ATOM 1691 O O . GLY A 1 204 ? 15.757 -1.241 12.570 1.00 81.56 204 GLY A O 1
ATOM 1692 N N . GLU A 1 205 ? 16.860 0.685 12.924 1.00 82.94 205 GLU A N 1
ATOM 1693 C CA . GLU A 1 205 ? 16.436 1.304 11.673 1.00 82.94 205 GLU A CA 1
ATOM 1694 C C . GLU A 1 205 ? 17.287 0.778 10.511 1.00 82.94 205 GLU A C 1
ATOM 1696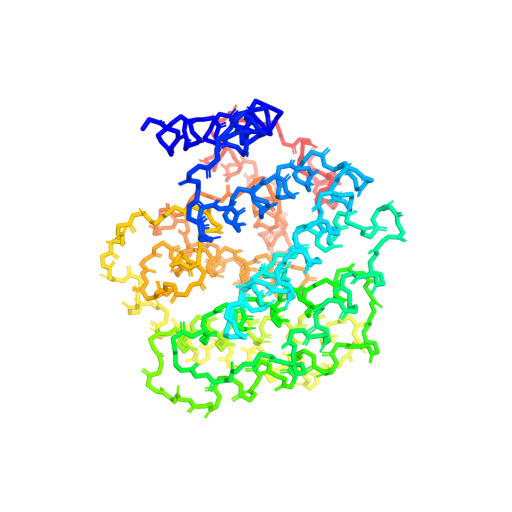 O O . GLU A 1 205 ? 18.491 0.543 10.654 1.00 82.94 205 GLU A O 1
ATOM 1701 N N . ARG A 1 206 ? 16.663 0.615 9.342 1.00 76.88 206 ARG A N 1
ATOM 1702 C CA . ARG A 1 206 ? 17.367 0.256 8.105 1.00 76.88 206 ARG A CA 1
ATOM 1703 C C . ARG A 1 206 ? 17.845 1.507 7.370 1.00 76.88 206 ARG A C 1
ATOM 1705 O O . ARG A 1 206 ? 17.278 2.590 7.524 1.00 76.88 206 ARG A O 1
ATOM 1712 N N . LYS A 1 207 ? 18.877 1.352 6.539 1.00 75.00 207 LYS A N 1
ATOM 1713 C CA . LYS A 1 207 ? 19.307 2.410 5.620 1.00 75.00 207 LYS A CA 1
ATOM 1714 C C . LYS A 1 207 ? 18.195 2.656 4.599 1.00 75.00 207 LYS A C 1
ATOM 1716 O O . LYS A 1 207 ? 17.616 1.707 4.091 1.00 75.00 207 LYS A O 1
ATOM 1721 N N . GLU A 1 208 ? 17.892 3.918 4.308 1.00 76.62 208 GLU A N 1
ATOM 1722 C CA . GLU A 1 208 ? 16.862 4.240 3.320 1.00 76.62 208 GLU A CA 1
ATOM 1723 C C . GLU A 1 208 ? 17.336 3.881 1.906 1.00 76.62 208 GLU A C 1
ATOM 1725 O O . GLU A 1 208 ? 18.338 4.413 1.415 1.00 76.62 208 GLU A O 1
ATOM 1730 N N . SER A 1 209 ? 16.601 2.970 1.270 1.00 86.38 209 SER A N 1
ATOM 1731 C CA . SER A 1 209 ? 16.703 2.669 -0.155 1.00 86.38 209 SER A CA 1
ATOM 1732 C C . SER A 1 209 ? 15.939 3.707 -0.987 1.00 86.38 209 SER A C 1
ATOM 1734 O O . SER A 1 209 ? 15.080 4.435 -0.484 1.00 86.38 209 SER A O 1
ATOM 1736 N N . LEU A 1 210 ? 16.277 3.811 -2.273 1.00 92.69 210 LEU A N 1
ATOM 1737 C CA . LEU A 1 210 ? 15.632 4.751 -3.187 1.00 92.69 210 LEU A CA 1
ATOM 1738 C C . LEU A 1 210 ? 14.185 4.311 -3.448 1.00 92.69 210 LEU A C 1
ATOM 1740 O O . LEU A 1 210 ? 13.961 3.191 -3.906 1.00 92.69 210 LEU A O 1
ATOM 1744 N N . LEU A 1 211 ? 13.214 5.186 -3.181 1.00 93.94 211 LEU A N 1
ATOM 1745 C CA . LEU A 1 211 ? 11.791 4.875 -3.337 1.00 93.94 211 LEU A CA 1
ATOM 1746 C C . LEU A 1 211 ? 11.466 4.348 -4.742 1.00 93.94 211 LEU A C 1
ATOM 1748 O O . LEU A 1 211 ? 11.895 4.925 -5.750 1.00 93.94 211 LEU A O 1
ATOM 1752 N N . GLY A 1 212 ? 10.702 3.256 -4.795 1.00 94.31 2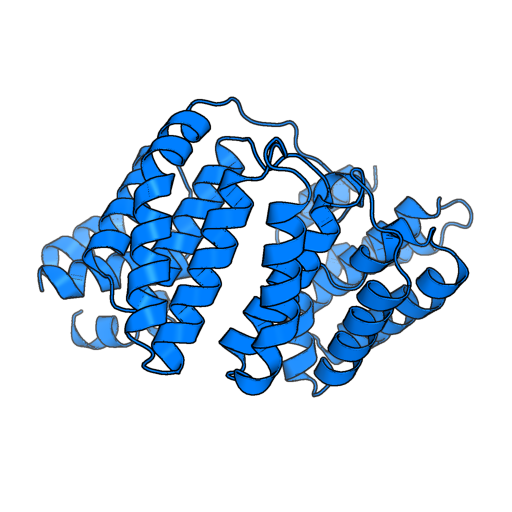12 GLY A N 1
ATOM 1753 C CA . GLY A 1 212 ? 10.234 2.672 -6.049 1.00 94.31 212 GLY A CA 1
ATOM 1754 C C . GLY A 1 212 ? 11.336 2.017 -6.877 1.00 94.31 212 GLY A C 1
ATOM 1755 O O . GLY A 1 212 ? 11.091 1.645 -8.022 1.00 94.31 212 GLY A O 1
ATOM 1756 N N . SER A 1 213 ? 12.559 1.904 -6.343 1.00 96.25 213 SER A N 1
ATOM 1757 C CA . SER A 1 213 ? 13.629 1.124 -6.968 1.00 96.25 213 SER A CA 1
ATOM 1758 C C . SER A 1 213 ? 13.367 -0.373 -6.822 1.00 96.25 213 SER A C 1
ATOM 1760 O O . SER A 1 213 ? 12.671 -0.821 -5.909 1.00 96.25 213 SER A O 1
ATOM 1762 N N . TRP A 1 214 ? 13.970 -1.159 -7.712 1.00 95.81 214 TRP A N 1
ATOM 1763 C CA . TRP A 1 214 ? 13.900 -2.615 -7.647 1.00 95.81 214 TRP A CA 1
ATOM 1764 C C . TRP A 1 214 ? 14.402 -3.159 -6.301 1.00 95.81 214 TRP A C 1
ATOM 1766 O O . TRP A 1 214 ? 13.829 -4.100 -5.747 1.00 95.81 214 TRP A O 1
ATOM 1776 N N . GLU A 1 215 ? 15.464 -2.555 -5.773 1.00 94.88 215 GLU A N 1
ATOM 1777 C CA . GLU A 1 215 ? 16.079 -2.915 -4.501 1.00 94.88 215 GLU A CA 1
ATOM 1778 C C . GLU A 1 215 ? 15.139 -2.624 -3.325 1.00 94.88 215 GLU A C 1
ATOM 1780 O O . GLU A 1 215 ? 14.946 -3.488 -2.475 1.00 94.88 215 GLU A O 1
ATOM 1785 N N . GLU A 1 216 ? 14.498 -1.452 -3.297 1.00 94.69 216 GLU A N 1
ATOM 1786 C CA . GLU A 1 216 ? 13.579 -1.058 -2.217 1.00 94.69 216 GLU A CA 1
ATOM 1787 C C . GLU A 1 216 ? 12.335 -1.960 -2.147 1.00 94.69 216 GLU A C 1
ATOM 1789 O O . GLU A 1 216 ? 11.931 -2.400 -1.060 1.00 94.69 216 GLU A O 1
ATOM 1794 N N . LEU A 1 217 ? 11.772 -2.318 -3.306 1.00 94.44 217 LEU A N 1
ATOM 1795 C CA . LEU A 1 217 ? 10.607 -3.204 -3.404 1.00 94.44 217 LEU A CA 1
ATOM 1796 C C . LEU A 1 217 ? 10.895 -4.638 -2.930 1.00 94.44 217 LEU A C 1
ATOM 1798 O O . LEU A 1 217 ? 9.972 -5.351 -2.536 1.00 94.44 217 LEU A O 1
ATOM 1802 N N . ASN A 1 218 ? 12.160 -5.064 -2.946 1.00 94.69 218 ASN A N 1
ATOM 1803 C CA . ASN A 1 218 ? 12.583 -6.386 -2.476 1.00 94.69 218 ASN A CA 1
ATOM 1804 C C . ASN A 1 218 ? 13.295 -6.359 -1.117 1.00 94.69 218 ASN A C 1
ATOM 1806 O O . ASN A 1 218 ? 13.691 -7.406 -0.614 1.00 94.69 218 ASN A O 1
ATOM 1810 N N . GLU A 1 219 ? 13.437 -5.186 -0.506 1.00 92.19 219 GLU A N 1
ATOM 1811 C CA . GLU A 1 219 ? 14.139 -5.020 0.762 1.00 92.19 219 GLU A CA 1
ATOM 1812 C C . GLU A 1 219 ? 13.386 -5.656 1.941 1.00 92.19 219 GLU A C 1
ATOM 1814 O O . GLU A 1 219 ? 12.150 -5.635 2.017 1.00 92.19 219 GLU A O 1
ATOM 1819 N N . SER A 1 220 ? 14.150 -6.129 2.925 1.00 90.25 220 SER A N 1
ATOM 1820 C CA . SER A 1 220 ? 13.646 -6.621 4.203 1.00 90.25 220 SER A CA 1
ATOM 1821 C C . SER A 1 220 ? 12.707 -5.633 4.893 1.00 90.25 220 SER A C 1
ATOM 1823 O O . SER A 1 220 ? 13.059 -4.487 5.180 1.00 90.25 220 SER A O 1
ATOM 1825 N N . ARG A 1 221 ? 11.507 -6.094 5.224 1.00 90.50 221 ARG A N 1
ATOM 1826 C CA . ARG A 1 221 ? 10.524 -5.455 6.100 1.00 90.50 221 ARG A CA 1
ATOM 1827 C C . ARG A 1 221 ? 10.781 -5.787 7.575 1.00 90.50 221 ARG A C 1
ATOM 1829 O O . ARG A 1 221 ? 9.985 -5.388 8.419 1.00 90.50 221 ARG A O 1
ATOM 1836 N N . GLN A 1 222 ? 11.895 -6.441 7.908 1.00 88.31 222 GLN A N 1
ATOM 1837 C CA . GLN A 1 222 ? 12.311 -6.723 9.281 1.00 88.31 222 GLN A CA 1
ATOM 1838 C C . GLN A 1 222 ? 12.989 -5.500 9.932 1.00 88.31 222 GLN A C 1
ATOM 1840 O O . GLN A 1 222 ? 14.167 -5.501 10.281 1.00 88.31 222 GLN A O 1
ATOM 1845 N N . SER A 1 223 ? 12.250 -4.397 10.057 1.00 90.19 223 SER A N 1
ATOM 1846 C CA . SER A 1 223 ? 12.739 -3.163 10.686 1.00 90.19 223 SER A CA 1
ATOM 1847 C C . SER A 1 223 ? 11.669 -2.531 11.558 1.00 90.19 223 SER A C 1
ATOM 1849 O O . SER A 1 223 ? 10.471 -2.677 11.288 1.00 90.19 223 SER A O 1
ATOM 1851 N N . ARG A 1 224 ? 12.098 -1.750 12.554 1.00 92.12 224 ARG A N 1
ATOM 1852 C CA . ARG A 1 224 ? 11.183 -1.004 13.423 1.00 92.12 224 ARG A CA 1
ATOM 1853 C C . ARG A 1 224 ? 10.224 -0.132 12.616 1.00 92.12 224 ARG A C 1
ATOM 1855 O O . ARG A 1 224 ? 9.015 -0.227 12.807 1.00 92.12 224 ARG A O 1
ATOM 1862 N N . ARG A 1 225 ? 10.724 0.644 11.650 1.00 91.06 225 ARG A N 1
ATOM 1863 C CA . ARG A 1 225 ? 9.883 1.457 10.757 1.00 91.06 225 ARG A CA 1
ATOM 1864 C C . ARG A 1 225 ? 8.813 0.641 10.029 1.00 91.06 225 ARG A C 1
ATOM 1866 O O . ARG A 1 225 ? 7.661 1.067 9.989 1.00 91.06 225 ARG A O 1
ATOM 1873 N N . ALA A 1 226 ? 9.165 -0.510 9.460 1.00 92.38 226 ALA A N 1
ATOM 1874 C CA . ALA A 1 226 ? 8.202 -1.350 8.749 1.00 92.38 226 ALA A CA 1
ATOM 1875 C C . ALA A 1 226 ? 7.127 -1.920 9.692 1.00 92.38 226 ALA A C 1
ATOM 1877 O O . ALA A 1 226 ? 5.951 -1.932 9.330 1.00 92.38 226 ALA A O 1
ATOM 1878 N N . MET A 1 227 ? 7.497 -2.305 10.918 1.00 95.19 227 MET A N 1
ATOM 1879 C CA . MET A 1 227 ? 6.534 -2.732 11.941 1.00 95.19 227 MET A CA 1
ATOM 1880 C C . MET A 1 227 ? 5.612 -1.593 12.385 1.00 95.19 227 MET A C 1
ATOM 1882 O O . MET A 1 227 ? 4.414 -1.802 12.545 1.00 95.19 227 MET A O 1
ATOM 1886 N N . LEU A 1 228 ? 6.119 -0.366 12.518 1.00 94.75 228 LEU A N 1
ATOM 1887 C CA . LEU A 1 228 ? 5.282 0.797 12.829 1.00 94.75 228 LEU A CA 1
ATOM 1888 C C . LEU A 1 228 ? 4.274 1.102 11.714 1.00 94.75 228 LEU A C 1
ATOM 1890 O O . LEU A 1 228 ? 3.118 1.415 12.001 1.00 94.75 228 LEU A O 1
ATOM 1894 N N . VAL A 1 229 ? 4.683 0.971 10.448 1.00 93.62 229 VAL A N 1
ATOM 1895 C CA . VAL A 1 229 ? 3.773 1.087 9.295 1.00 93.62 229 VAL A CA 1
ATOM 1896 C C . VAL A 1 229 ? 2.725 -0.028 9.312 1.00 93.62 229 VAL A C 1
ATOM 1898 O O . VAL A 1 229 ? 1.544 0.242 9.095 1.00 93.62 229 VAL A O 1
ATOM 1901 N N . LEU A 1 230 ? 3.133 -1.265 9.612 1.00 96.38 230 LEU A N 1
ATOM 1902 C CA . LEU A 1 230 ? 2.229 -2.407 9.746 1.00 96.38 230 LEU A CA 1
ATOM 1903 C C . LEU A 1 230 ? 1.167 -2.155 10.822 1.00 96.38 230 LEU A C 1
ATOM 1905 O O . LEU A 1 230 ? -0.020 -2.310 10.544 1.00 96.38 230 LEU A O 1
ATOM 1909 N N . LEU A 1 231 ? 1.578 -1.705 12.012 1.00 97.44 231 LEU A N 1
ATOM 1910 C CA . LEU A 1 231 ? 0.670 -1.368 13.108 1.00 97.44 231 LEU A CA 1
ATOM 1911 C C . LEU A 1 231 ? -0.267 -0.216 12.728 1.00 97.44 231 LEU A C 1
ATOM 1913 O O . LEU A 1 231 ? -1.471 -0.331 12.917 1.00 97.44 231 LEU A O 1
ATOM 1917 N N . HIS A 1 232 ? 0.236 0.865 12.125 1.00 97.06 232 HIS A N 1
ATOM 1918 C CA . HIS A 1 232 ? -0.620 1.958 11.647 1.00 97.06 232 HIS A CA 1
ATOM 1919 C C . HIS A 1 232 ? -1.716 1.456 10.693 1.00 97.06 232 HIS A C 1
ATOM 1921 O O . HIS A 1 232 ? -2.888 1.813 10.840 1.00 97.06 232 HIS A O 1
ATOM 1927 N N . ASN A 1 233 ? -1.352 0.614 9.724 1.00 96.62 233 ASN A N 1
ATOM 1928 C CA . ASN A 1 233 ? -2.296 0.086 8.739 1.00 96.62 233 ASN A CA 1
ATOM 1929 C C . ASN A 1 233 ? -3.282 -0.902 9.371 1.00 96.62 233 ASN A C 1
ATOM 1931 O O . ASN A 1 233 ? -4.472 -0.878 9.051 1.00 96.62 233 ASN A O 1
ATOM 1935 N N . LEU A 1 234 ? -2.816 -1.731 10.306 1.00 98.06 234 LEU A N 1
ATOM 1936 C CA . LEU A 1 234 ? -3.662 -2.651 11.058 1.00 98.06 234 LEU A CA 1
ATOM 1937 C C . LEU A 1 234 ? -4.654 -1.903 11.962 1.00 98.06 234 LEU A C 1
ATOM 1939 O O . LEU A 1 234 ? -5.828 -2.256 11.993 1.00 98.06 234 LEU A O 1
ATOM 1943 N N . GLY A 1 235 ? -4.226 -0.826 12.625 1.00 98.12 235 GLY A N 1
ATOM 1944 C CA . GLY A 1 235 ? -5.100 0.039 13.420 1.00 98.12 235 GLY A CA 1
ATOM 1945 C C . GLY A 1 235 ? -6.221 0.654 12.580 1.00 98.12 235 GLY A C 1
ATOM 1946 O O . GLY A 1 235 ? -7.383 0.634 12.998 1.00 98.12 235 GLY A O 1
ATOM 1947 N N . CYS A 1 236 ? -5.897 1.128 11.369 1.00 97.75 236 CYS A N 1
ATOM 1948 C CA . CYS A 1 236 ? -6.899 1.578 10.397 1.00 97.75 236 CYS A CA 1
ATOM 1949 C C . CYS A 1 236 ? -7.863 0.443 10.024 1.00 97.75 236 CYS A C 1
ATOM 1951 O O . CYS A 1 236 ? -9.075 0.628 10.082 1.00 97.75 236 CYS A O 1
ATOM 1953 N N . THR A 1 237 ? -7.324 -0.737 9.706 1.00 98.06 237 THR A N 1
ATOM 1954 C CA . THR A 1 237 ? -8.106 -1.913 9.299 1.00 98.06 237 THR A CA 1
ATOM 1955 C C . THR A 1 237 ? -9.100 -2.329 10.383 1.00 98.06 237 THR A C 1
ATOM 1957 O O . THR A 1 237 ? -10.279 -2.543 10.103 1.00 98.06 237 THR A O 1
ATOM 1960 N N . PHE A 1 238 ? -8.657 -2.404 11.640 1.00 98.56 238 PHE A N 1
ATOM 1961 C CA . PHE A 1 238 ? -9.526 -2.725 12.769 1.00 98.56 238 PHE A CA 1
ATOM 1962 C C . PHE A 1 238 ? -10.624 -1.678 12.977 1.00 98.56 238 PHE A C 1
ATOM 1964 O O . PHE A 1 238 ? -11.764 -2.045 13.248 1.00 98.56 238 PHE A O 1
ATOM 1971 N N . SER A 1 239 ? -10.325 -0.390 12.781 1.00 98.00 239 SER A N 1
ATOM 1972 C CA . SER A 1 239 ? -11.340 0.671 12.848 1.00 98.00 239 SER A CA 1
ATOM 1973 C C . SER A 1 239 ? -12.399 0.512 11.748 1.00 98.00 239 SER A C 1
ATOM 1975 O O . SER A 1 239 ? -13.597 0.501 12.036 1.00 98.00 239 SER A O 1
ATOM 1977 N N . GLU A 1 240 ? -11.970 0.301 10.495 1.00 96.12 240 GLU A N 1
ATOM 1978 C CA . GLU A 1 240 ? -12.862 0.096 9.339 1.00 96.12 240 GLU A CA 1
ATOM 1979 C C . GLU A 1 240 ? -13.737 -1.162 9.477 1.00 96.12 240 GLU A C 1
ATOM 1981 O O . GLU A 1 240 ? -14.837 -1.216 8.927 1.00 96.12 240 GLU A O 1
ATOM 1986 N N . THR A 1 241 ? -13.262 -2.162 10.222 1.00 97.25 241 THR A N 1
ATOM 1987 C CA . THR A 1 241 ? -13.955 -3.436 10.475 1.00 97.25 241 THR A CA 1
ATOM 1988 C C . THR A 1 241 ? -14.616 -3.501 11.854 1.00 97.25 241 THR A C 1
ATOM 1990 O O . THR A 1 241 ? -15.056 -4.566 12.280 1.00 97.25 241 THR A O 1
ATOM 1993 N N . THR A 1 242 ? -14.757 -2.358 12.537 1.00 96.50 242 THR A N 1
ATOM 1994 C CA . THR A 1 242 ? -15.465 -2.180 13.825 1.00 96.50 242 THR A CA 1
ATOM 1995 C C . THR A 1 242 ? -14.848 -2.883 15.043 1.00 96.50 242 THR A C 1
ATOM 1997 O O . THR A 1 242 ? -15.432 -2.887 16.126 1.00 96.50 242 THR A O 1
ATOM 2000 N N . TYR A 1 243 ? -13.628 -3.405 14.918 1.00 97.56 243 TYR A N 1
ATOM 2001 C CA . TYR A 1 243 ? -12.809 -3.905 16.028 1.00 97.56 243 TYR A CA 1
ATOM 2002 C C . TYR A 1 243 ? -12.125 -2.735 16.752 1.00 97.56 243 TYR A C 1
ATOM 2004 O O . TYR A 1 243 ? -10.905 -2.561 16.732 1.00 97.56 243 TYR A O 1
ATOM 2012 N N . TYR A 1 244 ? -12.935 -1.852 17.340 1.00 97.88 244 TYR A N 1
ATOM 2013 C CA . TYR A 1 244 ? -12.462 -0.578 17.885 1.00 97.88 244 TYR A CA 1
ATOM 2014 C C . TYR A 1 244 ? -11.479 -0.743 19.046 1.00 97.88 244 TYR A C 1
ATOM 2016 O O . TYR A 1 244 ? -10.535 0.041 19.148 1.00 97.88 244 TYR A O 1
ATOM 2024 N N . GLN A 1 245 ? -11.662 -1.762 19.888 1.00 97.75 245 GLN A N 1
ATOM 2025 C CA . GLN A 1 245 ? -10.746 -2.038 20.994 1.00 97.75 245 GLN A CA 1
ATOM 2026 C C . GLN A 1 245 ? -9.345 -2.374 20.467 1.00 97.75 245 GLN A C 1
ATOM 2028 O O . GLN A 1 245 ? -8.370 -1.713 20.821 1.00 97.75 245 GLN A O 1
ATOM 2033 N N . GLU A 1 246 ? -9.254 -3.328 19.544 1.00 98.12 246 GLU A N 1
ATOM 2034 C CA . GLU A 1 246 ? -8.000 -3.754 18.923 1.00 98.12 246 GLU A CA 1
ATOM 2035 C C . GLU A 1 246 ? -7.357 -2.620 18.117 1.00 98.12 246 GLU A C 1
ATOM 2037 O O . GLU A 1 246 ? -6.137 -2.451 18.125 1.00 98.12 246 GLU A O 1
ATOM 2042 N N . SER A 1 247 ? -8.175 -1.792 17.460 1.00 98.31 247 SER A N 1
ATOM 2043 C CA . SER A 1 247 ? -7.714 -0.576 16.787 1.00 98.31 247 SER A CA 1
ATOM 2044 C C . SER A 1 247 ? -6.994 0.364 17.761 1.00 98.31 247 SER A C 1
ATOM 2046 O O . SER A 1 247 ? -5.889 0.822 17.461 1.00 98.31 247 SER A O 1
ATOM 2048 N N . VAL A 1 248 ? -7.570 0.618 18.942 1.00 97.94 248 VAL A N 1
ATOM 2049 C CA . VAL A 1 248 ? -6.957 1.472 19.974 1.00 97.94 248 VAL A CA 1
ATOM 2050 C C . VAL A 1 248 ? -5.668 0.870 20.523 1.00 97.94 248 VAL A C 1
ATOM 2052 O O . VAL A 1 248 ? -4.682 1.598 20.657 1.00 97.94 248 VAL A O 1
ATOM 2055 N N . GLU A 1 249 ? -5.640 -0.432 20.803 1.00 97.25 249 GLU A N 1
ATOM 2056 C CA . GLU A 1 249 ? -4.449 -1.132 21.305 1.00 97.25 249 GLU A CA 1
ATOM 2057 C C . GLU A 1 249 ? -3.276 -1.031 20.314 1.00 97.25 249 GLU A C 1
ATOM 2059 O O . GLU A 1 249 ? -2.150 -0.668 20.681 1.00 97.25 249 GLU A O 1
ATOM 2064 N N . VAL A 1 250 ? -3.548 -1.276 19.031 1.00 97.31 250 VAL A N 1
ATOM 2065 C CA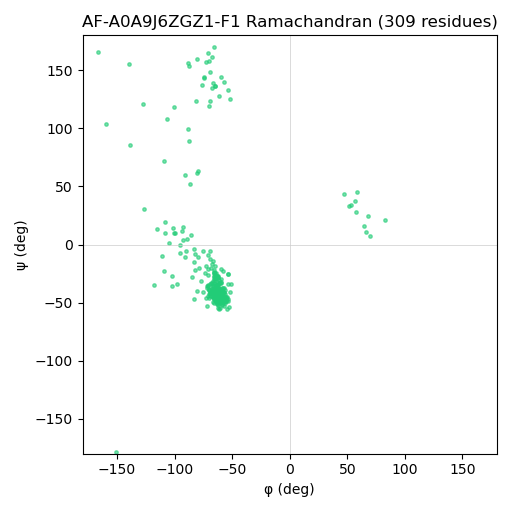 . VAL A 1 250 ? -2.544 -1.227 17.964 1.00 97.31 250 VAL A CA 1
ATOM 2066 C C . VAL A 1 250 ? -2.064 0.203 17.698 1.00 97.31 250 VAL A C 1
ATOM 2068 O O . VAL A 1 250 ? -0.855 0.425 17.590 1.00 97.31 250 VAL A O 1
ATOM 2071 N N . PHE A 1 251 ? -2.969 1.188 17.628 1.00 97.56 251 PHE A N 1
ATOM 2072 C CA . PHE A 1 251 ? -2.571 2.590 17.462 1.00 97.56 251 PHE A CA 1
ATOM 2073 C C . PHE A 1 251 ? -1.748 3.094 18.646 1.00 97.56 251 PHE A C 1
ATOM 2075 O O . PHE A 1 251 ? -0.720 3.731 18.423 1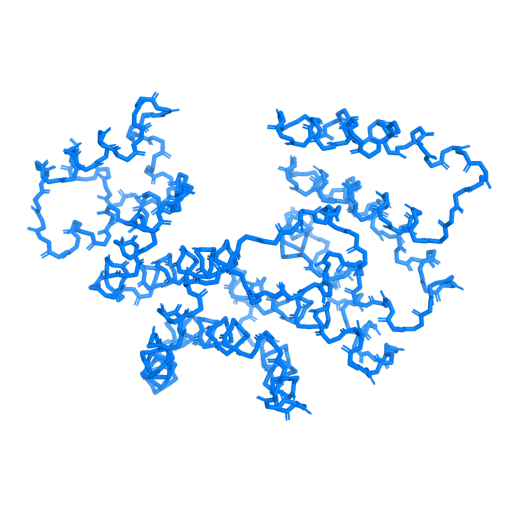.00 97.56 251 PHE A O 1
ATOM 2082 N N . SER A 1 252 ? -2.151 2.777 19.880 1.00 95.62 252 SER A N 1
ATOM 2083 C CA . SER A 1 252 ? -1.400 3.152 21.086 1.00 95.62 252 SER A CA 1
ATOM 2084 C C . SER A 1 252 ? 0.015 2.586 21.035 1.00 95.62 252 SER A C 1
ATOM 2086 O O . SER A 1 252 ? 0.978 3.336 21.149 1.00 95.62 252 SER A O 1
ATOM 2088 N N . THR A 1 253 ? 0.148 1.294 20.716 1.00 95.31 253 THR A N 1
ATOM 2089 C CA . THR A 1 253 ? 1.455 0.637 20.556 1.00 95.31 253 THR A CA 1
ATOM 2090 C C . THR A 1 253 ? 2.318 1.342 19.510 1.00 95.31 253 THR A C 1
ATOM 2092 O O . THR A 1 253 ? 3.50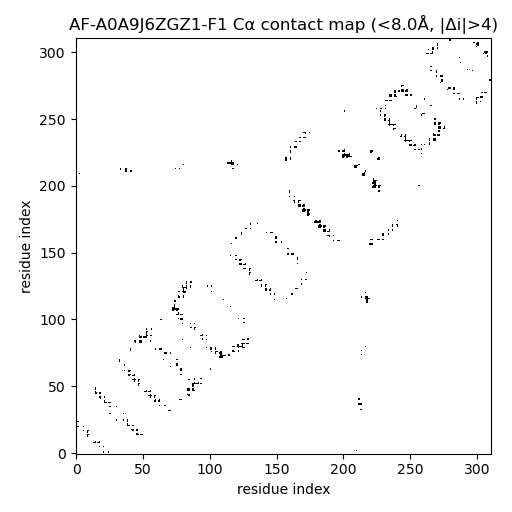2 1.591 19.744 1.00 95.31 253 THR A O 1
ATOM 2095 N N . ALA A 1 254 ? 1.748 1.694 18.357 1.00 94.94 254 ALA A N 1
ATOM 2096 C CA . ALA A 1 254 ? 2.488 2.372 17.298 1.00 94.94 254 ALA A CA 1
ATOM 2097 C C . ALA A 1 254 ? 2.932 3.788 17.716 1.00 94.94 254 ALA A C 1
ATOM 2099 O O . ALA A 1 254 ? 4.072 4.179 17.458 1.00 94.94 254 ALA A O 1
ATOM 2100 N N . ILE A 1 255 ? 2.053 4.550 18.376 1.00 93.88 255 ILE A N 1
ATOM 2101 C CA . ILE A 1 255 ? 2.309 5.923 18.842 1.00 93.88 255 ILE A CA 1
ATOM 2102 C C . ILE A 1 255 ? 3.360 5.935 19.953 1.00 93.88 255 ILE A C 1
ATOM 2104 O O . ILE A 1 255 ? 4.300 6.727 19.885 1.00 93.88 255 ILE A O 1
ATOM 2108 N N . ASP A 1 256 ? 3.261 5.027 20.922 1.00 93.69 256 ASP A N 1
ATOM 2109 C CA . ASP A 1 256 ? 4.228 4.892 22.018 1.00 93.69 256 ASP A CA 1
ATOM 2110 C C . ASP A 1 256 ? 5.620 4.506 21.504 1.00 93.69 256 ASP A C 1
ATOM 2112 O O . ASP A 1 256 ? 6.640 4.876 22.084 1.00 93.69 256 ASP A O 1
ATOM 2116 N N . ASN A 1 257 ? 5.673 3.824 20.358 1.00 92.50 257 ASN A N 1
ATOM 2117 C CA . ASN A 1 257 ? 6.909 3.518 19.649 1.00 92.50 257 ASN A CA 1
ATOM 2118 C C . ASN A 1 257 ? 7.270 4.564 18.579 1.00 92.50 257 ASN A C 1
ATOM 2120 O O . ASN A 1 257 ? 8.158 4.311 17.768 1.00 92.50 257 ASN A O 1
ATOM 2124 N N . GLY A 1 258 ? 6.660 5.751 18.588 1.00 89.00 258 GLY A N 1
ATOM 2125 C CA . GLY A 1 258 ? 7.096 6.910 17.806 1.00 89.00 258 GLY A CA 1
ATOM 2126 C C . GLY A 1 258 ? 6.637 6.945 16.348 1.00 89.00 258 GLY A C 1
ATOM 2127 O O . GLY A 1 258 ? 7.258 7.645 15.544 1.00 89.00 258 GLY A O 1
ATOM 2128 N N . VAL A 1 259 ? 5.579 6.217 15.970 1.00 88.88 259 VAL A N 1
ATOM 2129 C CA . VAL A 1 259 ? 4.990 6.384 14.634 1.00 88.88 259 VAL A CA 1
ATOM 2130 C C . VAL A 1 259 ? 4.400 7.790 14.490 1.00 88.88 259 VAL A C 1
ATOM 2132 O O . VAL A 1 259 ? 3.685 8.282 15.362 1.00 88.88 259 VAL A O 1
ATOM 2135 N N . ASN A 1 260 ? 4.635 8.426 13.344 1.00 86.00 260 ASN A N 1
ATOM 2136 C CA . ASN A 1 260 ? 3.879 9.610 12.958 1.00 86.00 260 ASN A CA 1
ATOM 2137 C C . ASN A 1 260 ? 2.626 9.162 12.199 1.00 86.00 260 ASN A C 1
ATOM 2139 O O . ASN A 1 260 ? 2.692 8.806 11.022 1.00 86.00 260 ASN A O 1
ATOM 2143 N N . ILE A 1 261 ? 1.492 9.131 12.893 1.00 90.12 261 ILE A N 1
ATOM 2144 C CA . ILE A 1 261 ? 0.208 8.750 12.302 1.00 90.12 261 ILE A CA 1
ATOM 2145 C C . ILE A 1 261 ? -0.259 9.782 11.265 1.00 90.12 261 ILE A C 1
ATOM 2147 O O . ILE A 1 261 ? -0.145 10.998 11.447 1.00 90.12 261 ILE A O 1
ATOM 2151 N N . THR A 1 262 ? -0.804 9.288 10.154 1.00 92.12 262 THR A N 1
ATOM 2152 C CA . THR A 1 262 ? -1.349 10.134 9.080 1.00 92.12 262 THR A CA 1
ATOM 2153 C C . THR A 1 262 ? -2.649 10.819 9.513 1.00 92.12 262 THR A C 1
ATOM 2155 O O . THR A 1 262 ? -3.292 10.375 10.460 1.00 92.12 262 THR A O 1
ATOM 2158 N N . LYS A 1 263 ? -3.107 11.855 8.785 1.00 93.88 263 LYS A N 1
ATOM 2159 C CA . LYS A 1 263 ? -4.436 12.468 9.022 1.00 93.88 263 LYS A CA 1
ATOM 2160 C C . LYS A 1 263 ? -5.559 11.419 9.031 1.00 93.88 263 LYS A C 1
ATOM 2162 O O . LYS A 1 263 ? -6.453 11.478 9.866 1.00 93.88 263 LYS A O 1
ATOM 2167 N N . TYR A 1 264 ? -5.487 10.451 8.117 1.00 94.75 264 TYR A N 1
ATOM 2168 C CA . TYR A 1 264 ? -6.428 9.335 8.056 1.00 94.75 264 TYR A CA 1
ATOM 2169 C C . TYR A 1 264 ? -6.334 8.444 9.302 1.00 94.75 264 TYR A C 1
ATOM 2171 O O . TYR A 1 264 ? -7.346 8.194 9.950 1.00 94.75 264 TYR A O 1
ATOM 2179 N N . GLY A 1 265 ? -5.119 8.046 9.693 1.00 96.25 265 GLY A N 1
ATOM 2180 C CA . GLY A 1 265 ? -4.885 7.265 10.910 1.00 96.25 265 GLY A CA 1
ATOM 2181 C C . GLY A 1 265 ? -5.372 7.972 12.179 1.00 96.25 265 GLY A C 1
ATOM 2182 O O . GLY A 1 265 ? -5.962 7.331 13.040 1.00 96.25 265 GLY A O 1
ATOM 2183 N N . VAL A 1 266 ? -5.218 9.298 12.269 1.00 96.00 266 VAL A N 1
ATOM 2184 C CA . VAL A 1 266 ? -5.762 10.102 13.381 1.00 96.00 266 VAL A CA 1
ATOM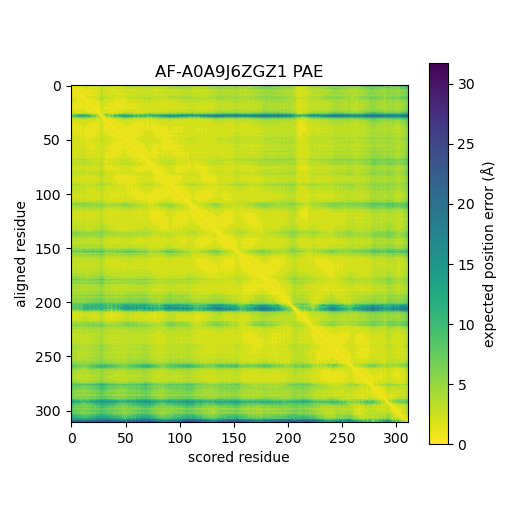 2185 C C . VAL A 1 266 ? -7.282 10.025 13.415 1.00 96.00 266 VAL A C 1
ATOM 2187 O O . VAL A 1 266 ? -7.845 9.775 14.476 1.00 96.00 266 VAL A O 1
ATOM 2190 N N . ALA A 1 267 ? -7.952 10.186 12.270 1.00 96.38 267 ALA A N 1
ATOM 2191 C CA . ALA A 1 267 ? -9.407 10.058 12.200 1.00 96.38 267 ALA A CA 1
ATOM 2192 C C . ALA A 1 267 ? -9.881 8.672 12.664 1.00 96.38 267 ALA A C 1
ATOM 2194 O O . ALA A 1 267 ? -10.804 8.588 13.470 1.00 96.38 267 ALA A O 1
ATOM 2195 N N . MET A 1 268 ? -9.228 7.602 12.198 1.00 97.69 268 MET A N 1
ATOM 2196 C CA . MET A 1 268 ? -9.564 6.226 12.581 1.00 97.69 268 MET A CA 1
ATOM 2197 C C . MET A 1 268 ? -9.305 5.963 14.066 1.00 97.69 268 MET A C 1
ATOM 2199 O O . MET A 1 268 ? -10.130 5.350 14.737 1.00 97.69 268 MET A O 1
ATOM 2203 N N . TYR A 1 269 ? -8.197 6.467 14.610 1.00 97.56 269 TYR A N 1
ATOM 2204 C CA . TYR A 1 269 ? -7.876 6.281 16.020 1.00 97.56 269 TYR A CA 1
ATOM 2205 C C . TYR A 1 269 ? -8.876 6.995 16.939 1.00 97.56 269 TYR A C 1
ATOM 2207 O O . TYR A 1 269 ? -9.400 6.394 17.878 1.00 97.56 269 TYR A O 1
ATOM 2215 N N . LEU A 1 270 ? -9.197 8.258 16.639 1.00 96.38 270 LEU A N 1
ATOM 2216 C CA . LEU A 1 270 ? -10.186 9.025 17.401 1.00 96.38 270 LEU A CA 1
ATOM 2217 C C . LEU A 1 270 ? -11.587 8.420 17.281 1.00 96.38 270 LEU A C 1
ATOM 2219 O O . LEU A 1 270 ? -12.300 8.349 18.280 1.00 96.38 270 LEU A O 1
ATOM 2223 N N . LEU A 1 271 ? -11.964 7.932 16.096 1.00 96.56 271 LEU A N 1
ATOM 2224 C CA . LEU A 1 271 ? -13.206 7.184 15.908 1.00 96.56 271 LEU A CA 1
ATOM 2225 C C . LEU A 1 271 ? -13.260 5.960 16.830 1.00 96.56 271 LEU A C 1
ATOM 2227 O O . LEU A 1 271 ? -14.240 5.782 17.549 1.00 96.56 271 LEU A O 1
ATOM 2231 N N . SER A 1 272 ? -12.199 5.155 16.864 1.00 97.62 272 SER A N 1
ATOM 2232 C CA . SER A 1 272 ? -12.147 3.948 17.693 1.00 97.62 272 SER A CA 1
ATOM 2233 C C . SER A 1 272 ? -12.232 4.240 19.197 1.00 97.62 272 SER A C 1
ATOM 2235 O O . SER A 1 272 ? -12.838 3.464 19.936 1.00 97.62 272 SER A O 1
ATOM 2237 N N . ILE A 1 273 ? -11.668 5.356 19.671 1.00 96.50 273 ILE A N 1
ATOM 2238 C CA . ILE A 1 273 ? -11.804 5.789 21.075 1.00 96.50 273 ILE A CA 1
ATOM 2239 C C . ILE A 1 273 ? -13.222 6.278 21.358 1.00 96.50 273 ILE A C 1
ATOM 2241 O O . ILE A 1 273 ? -13.812 5.926 22.383 1.00 96.50 273 ILE A O 1
ATOM 2245 N N . TRP A 1 274 ? -13.784 7.075 20.447 1.00 95.50 274 TRP A N 1
ATOM 2246 C CA . TRP A 1 274 ? -15.142 7.582 20.582 1.00 95.50 274 TRP A CA 1
ATOM 2247 C C . TRP A 1 274 ? -16.145 6.433 20.688 1.00 95.50 274 TRP A C 1
ATOM 2249 O O . TRP A 1 274 ? -17.015 6.453 21.557 1.00 95.50 274 TRP A O 1
ATOM 2259 N N . GLU A 1 275 ? -16.010 5.410 19.845 1.00 95.50 275 GLU A N 1
ATOM 2260 C CA . GLU A 1 275 ? -16.915 4.263 19.845 1.00 95.50 275 GLU A CA 1
ATOM 2261 C C . GLU A 1 275 ? -16.880 3.449 21.144 1.00 95.50 275 GLU A C 1
ATOM 2263 O O . GLU A 1 275 ? -17.909 2.895 21.525 1.00 95.50 275 GLU A O 1
ATOM 2268 N N . GLN A 1 276 ? -15.764 3.459 21.876 1.00 94.19 276 GLN A N 1
ATOM 2269 C CA . GLN A 1 276 ? -15.647 2.781 23.171 1.00 94.19 276 GLN A CA 1
ATOM 2270 C C . GLN A 1 276 ? -16.188 3.610 24.337 1.00 94.19 276 GLN A C 1
ATOM 2272 O O . GLN A 1 276 ? -16.928 3.093 25.172 1.00 94.19 276 GLN A O 1
ATOM 2277 N N . ASN A 1 277 ? -15.818 4.891 24.400 1.00 92.00 277 ASN A N 1
ATOM 2278 C CA . ASN A 1 277 ? -15.964 5.673 25.632 1.00 92.00 277 ASN A CA 1
ATOM 2279 C C . ASN A 1 277 ? -17.057 6.738 25.555 1.00 92.00 277 ASN A C 1
ATOM 2281 O O . ASN A 1 277 ? -17.560 7.172 26.589 1.00 92.00 277 ASN A O 1
ATOM 2285 N N . LYS A 1 278 ? -17.417 7.178 24.341 1.00 92.06 278 LYS A N 1
ATOM 2286 C CA . LYS A 1 278 ? -18.369 8.274 24.098 1.00 92.06 278 LYS A CA 1
ATOM 2287 C C . LYS A 1 278 ? -18.032 9.558 24.883 1.00 92.06 278 LYS A C 1
ATOM 2289 O O . LYS A 1 278 ? -18.924 10.310 25.269 1.00 92.06 278 LYS A O 1
ATOM 2294 N N . ASP A 1 279 ? -16.737 9.827 25.088 1.00 93.50 279 ASP A N 1
ATOM 2295 C CA . ASP A 1 279 ? -16.226 10.991 25.823 1.00 93.50 279 ASP A CA 1
ATOM 2296 C C . ASP A 1 279 ? -15.605 12.030 24.875 1.00 93.50 279 ASP A C 1
ATOM 2298 O O . ASP A 1 279 ? -14.507 11.852 24.343 1.00 93.50 279 ASP A O 1
ATOM 2302 N N . LYS A 1 280 ? -16.308 13.154 24.696 1.00 92.56 280 LYS A N 1
ATOM 2303 C CA . LYS A 1 280 ? -15.859 14.295 23.884 1.00 92.56 280 LYS A CA 1
ATOM 2304 C C . LYS A 1 280 ? -14.550 14.905 24.397 1.00 92.56 280 LYS A C 1
ATOM 2306 O O . LYS A 1 280 ? -13.659 15.196 23.600 1.00 92.56 280 LYS A O 1
ATOM 2311 N N . THR A 1 281 ? -14.409 15.058 25.711 1.00 92.94 281 THR A N 1
ATOM 2312 C CA . THR A 1 281 ? -13.246 15.712 26.331 1.00 92.94 281 THR A CA 1
ATOM 2313 C C . THR A 1 281 ? -11.975 14.910 26.070 1.00 92.94 281 THR A C 1
ATOM 2315 O O . THR A 1 281 ? -10.918 15.474 25.766 1.00 92.94 281 THR A O 1
ATOM 2318 N N . GLN A 1 282 ? -12.079 13.579 26.138 1.00 94.06 282 GLN A N 1
ATOM 2319 C CA . GLN A 1 282 ? -10.977 12.677 25.813 1.00 94.06 282 GLN A CA 1
ATOM 2320 C C . GLN A 1 282 ? -10.526 12.836 24.354 1.00 94.06 282 GLN A C 1
ATOM 2322 O O . GLN A 1 282 ? -9.324 12.928 24.093 1.00 94.06 282 GLN A O 1
ATOM 2327 N N . ILE A 1 283 ? -11.473 12.909 23.412 1.00 94.38 283 ILE A N 1
ATOM 2328 C CA . ILE A 1 283 ? -11.186 13.070 21.979 1.00 94.38 283 ILE A CA 1
ATOM 2329 C C . ILE A 1 283 ? -10.492 14.403 21.688 1.00 94.38 283 ILE A C 1
ATOM 2331 O O . ILE A 1 283 ? -9.464 14.415 21.010 1.00 94.38 283 ILE A O 1
ATOM 2335 N N . GLU A 1 284 ? -10.999 15.513 22.224 1.00 91.75 284 GLU A N 1
ATOM 2336 C CA . GLU A 1 284 ? -10.411 16.847 22.023 1.00 91.75 284 GLU A CA 1
ATOM 2337 C C . GLU A 1 284 ? -8.992 16.949 22.605 1.00 91.75 284 GLU A C 1
ATOM 2339 O O . GLU A 1 284 ? -8.073 17.474 21.961 1.00 91.75 284 GLU A O 1
ATOM 2344 N N . THR A 1 285 ? -8.792 16.387 23.801 1.00 92.88 285 THR A N 1
ATOM 2345 C CA . THR A 1 285 ? -7.483 16.347 24.470 1.00 92.88 285 THR A CA 1
ATOM 2346 C C . THR A 1 285 ? -6.478 15.549 23.646 1.00 92.88 285 THR A C 1
ATOM 2348 O O . THR A 1 285 ? -5.354 15.999 23.402 1.00 92.88 285 THR A O 1
ATOM 2351 N N . LEU A 1 286 ? -6.880 14.365 23.184 1.00 92.94 286 LEU A N 1
ATOM 2352 C CA . LEU A 1 286 ? -6.004 13.493 22.419 1.00 92.94 286 LEU A CA 1
ATOM 2353 C C . LEU A 1 286 ? -5.691 14.066 21.035 1.00 92.94 286 LEU A C 1
ATOM 2355 O O . LEU A 1 286 ? -4.534 14.033 20.622 1.00 92.94 286 LEU A O 1
ATOM 2359 N N . PHE A 1 287 ? -6.674 14.639 20.339 1.00 93.25 287 PHE A N 1
ATOM 2360 C CA . PHE A 1 287 ? -6.448 15.322 19.064 1.00 93.25 287 PHE A CA 1
ATOM 2361 C C . PHE A 1 287 ? -5.388 16.418 19.202 1.00 93.25 287 PHE A C 1
ATOM 2363 O O . PHE A 1 287 ? -4.423 16.447 18.436 1.00 93.25 287 PHE A O 1
ATOM 2370 N N . SER A 1 288 ? -5.520 17.266 20.225 1.00 91.06 288 SER A N 1
ATOM 2371 C CA . SER A 1 288 ? -4.573 18.354 20.490 1.00 91.06 288 SER A CA 1
ATOM 2372 C C . SER A 1 288 ? -3.146 17.829 20.685 1.00 91.06 288 SER A C 1
ATOM 2374 O O . SER A 1 288 ? -2.201 18.392 20.131 1.00 91.06 288 SER A O 1
ATOM 2376 N N . LYS A 1 289 ? -2.998 16.705 21.403 1.00 90.94 289 LYS A N 1
ATOM 2377 C CA . LYS A 1 289 ? -1.708 16.037 21.627 1.00 90.94 289 LYS A CA 1
ATOM 2378 C C . LYS A 1 289 ? -1.123 15.414 20.355 1.00 90.94 289 LYS A C 1
ATOM 2380 O O . LYS A 1 289 ? 0.079 15.488 20.148 1.00 90.94 289 LYS A O 1
ATOM 2385 N N . LEU A 1 290 ? -1.941 14.772 19.521 1.00 90.44 290 LEU A N 1
ATOM 2386 C CA . LEU A 1 290 ? -1.463 14.049 18.333 1.00 90.44 290 LEU A CA 1
ATOM 2387 C C . LEU A 1 290 ? -1.102 14.979 17.171 1.00 90.44 290 LEU A C 1
ATOM 2389 O O . LEU A 1 290 ? -0.260 14.648 16.330 1.00 90.44 290 LEU A O 1
ATOM 2393 N N . VAL A 1 291 ? -1.791 16.113 17.066 1.00 88.25 291 VAL A N 1
ATOM 2394 C CA . VAL A 1 291 ? -1.738 16.956 15.869 1.00 88.25 291 VAL A CA 1
ATOM 2395 C C . VAL A 1 291 ? -0.848 18.175 16.053 1.00 88.25 291 VAL A C 1
ATOM 2397 O O . VAL A 1 291 ? -0.298 18.619 15.051 1.00 88.25 291 VAL A O 1
ATOM 2400 N N . GLU A 1 292 ? -0.659 18.685 17.274 1.00 86.00 292 GLU A N 1
ATOM 2401 C CA . GLU A 1 292 ? 0.202 19.848 17.568 1.00 86.00 292 GLU A CA 1
ATOM 2402 C C . GLU A 1 292 ? -0.033 21.031 16.599 1.00 86.00 292 GLU A C 1
ATOM 2404 O O . GLU A 1 292 ? 0.900 21.639 16.081 1.00 86.00 292 GLU A O 1
ATOM 2409 N N . ASN A 1 293 ? -1.301 21.345 16.305 1.00 78.56 293 ASN A N 1
ATOM 2410 C CA . ASN A 1 293 ? -1.725 22.399 15.366 1.00 78.56 293 ASN A CA 1
ATOM 2411 C C . ASN A 1 293 ? -1.333 22.193 13.885 1.00 78.56 293 ASN A C 1
ATOM 2413 O O . ASN A 1 293 ? -1.419 23.132 13.095 1.00 78.56 293 ASN A O 1
ATOM 2417 N N . ARG A 1 294 ? -0.947 20.980 13.460 1.00 84.12 294 ARG A N 1
ATOM 2418 C CA . ARG A 1 294 ? -0.647 20.679 12.043 1.00 84.12 294 ARG A CA 1
ATOM 2419 C C . ARG A 1 294 ? -1.856 20.797 11.106 1.00 84.12 294 ARG A C 1
ATOM 2421 O O . ARG A 1 294 ? -1.665 20.926 9.898 1.00 84.12 294 ARG A O 1
ATOM 2428 N N . TYR A 1 295 ? -3.074 20.661 11.623 1.00 89.88 295 TYR A N 1
ATOM 2429 C CA . TYR A 1 295 ? -4.329 20.760 10.872 1.00 89.88 295 TYR A CA 1
ATOM 2430 C C . TYR A 1 295 ? -5.527 20.879 11.821 1.00 89.88 295 TYR A C 1
ATOM 2432 O O . TYR A 1 295 ? -5.408 20.619 13.019 1.00 89.88 295 TYR A O 1
ATOM 2440 N N . GLU A 1 296 ? -6.682 21.267 11.283 1.00 90.25 296 GLU A N 1
ATOM 2441 C CA . GLU A 1 296 ? -7.911 21.454 12.059 1.00 90.25 296 GLU A CA 1
ATOM 2442 C C . GLU A 1 296 ? -8.729 20.162 12.193 1.00 90.25 296 GLU A C 1
ATOM 2444 O O . GLU A 1 296 ? -8.713 19.302 11.310 1.00 90.25 296 GLU A O 1
ATOM 2449 N N . PHE A 1 297 ? -9.518 20.050 13.269 1.00 89.25 297 PHE A N 1
ATOM 2450 C CA . PHE A 1 297 ? -10.339 18.861 13.534 1.00 89.25 297 PHE A CA 1
ATOM 2451 C C . PHE A 1 297 ? -11.305 18.559 12.378 1.00 89.25 297 PHE A C 1
ATOM 2453 O O . PHE A 1 297 ? -11.425 17.415 11.943 1.00 89.25 297 PHE A O 1
ATOM 2460 N N . LYS A 1 298 ? -11.936 19.594 11.808 1.00 91.38 298 LYS A N 1
ATOM 2461 C CA . LYS A 1 298 ? -12.895 19.463 10.698 1.00 91.38 298 LYS A CA 1
ATOM 2462 C C . LYS A 1 298 ? -12.315 18.782 9.454 1.00 91.38 298 LYS A C 1
ATOM 2464 O O . LYS A 1 298 ? -13.053 18.211 8.655 1.00 91.38 298 LYS A O 1
ATOM 2469 N N . GLU A 1 299 ? -10.991 18.802 9.282 1.00 92.31 299 GLU A N 1
ATOM 2470 C CA . GLU A 1 299 ? -10.329 18.108 8.174 1.00 92.31 299 GLU A CA 1
ATOM 2471 C C . GLU A 1 299 ? -10.419 16.578 8.290 1.00 92.31 299 GLU A C 1
ATOM 2473 O O . GLU A 1 299 ? -10.200 15.882 7.293 1.00 92.31 299 GLU A O 1
ATOM 2478 N N . LEU A 1 300 ? -10.752 16.055 9.476 1.00 92.56 300 LEU A N 1
ATOM 2479 C CA . LEU A 1 300 ? -10.923 14.627 9.740 1.00 92.56 300 LEU A CA 1
ATOM 2480 C C . LEU A 1 300 ? -12.305 14.096 9.332 1.00 92.56 300 LEU A C 1
ATOM 2482 O O . LEU A 1 300 ? -12.436 12.902 9.066 1.00 92.56 300 LEU A O 1
ATOM 2486 N N . TYR A 1 301 ? -13.327 14.951 9.221 1.00 92.25 301 TYR A N 1
ATOM 2487 C CA . TYR A 1 301 ? -14.717 14.523 8.981 1.00 92.25 301 TYR A CA 1
ATOM 2488 C C . TYR A 1 301 ? -14.909 13.799 7.649 1.00 92.25 301 TYR A C 1
ATOM 2490 O O . TYR A 1 301 ? -15.731 12.894 7.541 1.00 92.25 301 TYR A O 1
ATOM 2498 N N . LYS A 1 302 ? -14.089 14.123 6.644 1.00 91.81 302 LYS A N 1
ATOM 2499 C CA . LYS A 1 302 ? -14.088 13.411 5.356 1.00 91.81 302 LYS A CA 1
ATOM 2500 C C . LYS A 1 302 ? -13.653 11.944 5.464 1.00 91.81 302 LYS A C 1
ATOM 2502 O O . LYS A 1 302 ? -13.897 11.179 4.539 1.00 91.81 302 LYS A O 1
ATOM 2507 N N . PHE A 1 303 ? -12.976 11.576 6.551 1.00 92.19 303 PHE A N 1
ATOM 2508 C CA . PHE A 1 303 ? -12.522 10.214 6.824 1.00 92.19 303 PHE A CA 1
ATOM 2509 C C . PHE A 1 303 ? -13.422 9.503 7.839 1.00 92.19 303 PHE A C 1
ATOM 2511 O O . PHE A 1 303 ? -13.660 8.309 7.701 1.00 92.19 303 PHE A O 1
ATOM 2518 N N . ALA A 1 304 ? -13.936 10.230 8.834 1.00 90.56 304 ALA A N 1
ATOM 2519 C CA . ALA A 1 304 ? -14.836 9.708 9.859 1.00 90.56 304 ALA A CA 1
ATOM 2520 C C . ALA A 1 304 ? -15.954 10.722 10.144 1.00 90.56 304 ALA A C 1
ATOM 2522 O O . ALA A 1 304 ? -15.861 11.540 11.059 1.00 90.56 304 ALA A O 1
ATOM 2523 N N . SER A 1 305 ? -17.024 10.676 9.348 1.00 87.75 305 SER A N 1
ATOM 2524 C CA . SER A 1 305 ? -18.134 11.639 9.431 1.00 87.75 305 SER A CA 1
ATOM 2525 C C . SER A 1 305 ? -18.928 11.546 10.733 1.00 87.75 305 SER A C 1
ATOM 2527 O O . SER A 1 305 ? -19.558 12.514 11.147 1.00 87.75 305 SER A O 1
ATOM 2529 N N . SER A 1 306 ? -18.881 10.409 11.430 1.00 84.94 306 SER A N 1
ATOM 2530 C CA . SER A 1 306 ? -19.480 10.273 12.759 1.00 84.94 306 SER A CA 1
ATOM 2531 C C . SER A 1 306 ? -18.880 11.250 13.769 1.00 84.94 306 SER A C 1
ATOM 2533 O O . SER A 1 306 ? -19.617 11.699 14.640 1.00 84.94 306 SER A O 1
ATOM 2535 N N . LEU A 1 307 ? -17.608 11.644 13.624 1.00 86.69 307 LEU A N 1
ATOM 2536 C CA . LEU A 1 307 ? -16.966 12.623 14.507 1.00 86.69 307 LEU A CA 1
ATOM 2537 C C . LEU A 1 307 ? -17.588 14.025 14.398 1.00 86.69 307 LEU A C 1
ATOM 2539 O O . LEU A 1 307 ? -17.545 14.773 15.368 1.00 86.69 307 LEU A O 1
ATOM 2543 N N . GLU A 1 308 ? -18.222 14.367 13.271 1.00 87.25 308 GLU A N 1
ATOM 2544 C CA . GLU A 1 308 ? -18.935 15.644 13.100 1.00 87.25 308 GLU A CA 1
ATOM 2545 C C . GLU A 1 308 ? -20.149 15.754 14.032 1.00 87.25 308 GLU A C 1
ATOM 2547 O O . GLU A 1 308 ? -20.500 16.833 14.488 1.00 87.25 308 GLU A O 1
ATOM 2552 N N . LYS A 1 309 ? -20.797 14.628 14.350 1.00 76.25 309 LYS A N 1
ATOM 2553 C CA . LYS A 1 309 ? -21.979 14.607 15.231 1.00 76.25 309 LYS A CA 1
ATOM 2554 C C . LYS A 1 309 ? -21.621 14.683 16.714 1.00 76.25 309 LYS A C 1
ATOM 2556 O O . LYS A 1 309 ? -22.512 14.796 17.553 1.00 76.25 309 LYS A O 1
ATOM 2561 N N . VAL A 1 310 ? -20.339 14.539 17.026 1.00 72.00 310 VAL A N 1
ATOM 2562 C CA . VAL A 1 310 ? -19.804 14.428 18.384 1.00 72.00 310 VAL A CA 1
ATOM 2563 C C . VAL A 1 310 ? -19.273 15.769 18.875 1.00 72.00 310 VAL A C 1
ATOM 2565 O O . VAL A 1 310 ? -19.367 16.064 20.068 1.00 72.00 310 VAL A O 1
ATOM 2568 N N . LEU A 1 311 ? -18.709 16.570 17.968 1.00 62.03 311 LEU A N 1
ATOM 2569 C CA . LEU A 1 311 ? -17.915 17.756 18.278 1.00 62.03 311 LEU A CA 1
ATOM 2570 C C . LEU A 1 311 ? -18.552 19.036 17.758 1.00 62.03 311 LEU A C 1
ATOM 2572 O O . LEU A 1 311 ? -18.641 19.959 18.603 1.00 62.03 311 LEU A O 1
#

Nearest PDB structures (foldseek):
  4wne-assembly1_A  TM=5.055E-01  e=1.852E-02  Homo sapiens
  4fsc-assembly2_B  TM=6.404E-01  e=1.222E-01  Bacillus thuringiensis Bt407
  4fsc-assembly1_A  TM=6.390E-01  e=1.572E-01  Bacillus thuringiensis Bt407
  4gyo-assembly2_A  TM=5.143E-01  e=9.115E-02  Bacillus subtilis subsp. subtilis str. 168
  6t46-assembly2_G  TM=3.947E-01  e=2.949E-01  Bacillus subtilis subsp. natto

Radius of gyration: 19.95 Å; Cα contacts (8 Å, |Δi|>4): 386; chains: 1; bounding box: 45×43×51 Å

Solvent-accessible surface area (backbone atoms only — not comparable to full-atom values): 16610 Å² total; per-residue (Å²): 111,69,69,63,52,46,54,52,33,59,76,70,69,37,40,70,59,42,40,55,52,38,52,60,57,65,73,44,92,81,64,51,74,66,56,50,53,30,40,41,49,50,39,23,45,32,24,24,77,71,62,35,26,69,63,18,49,61,45,42,51,52,42,48,59,52,36,72,79,67,50,59,46,57,54,42,32,67,81,39,40,49,36,60,41,50,51,22,21,44,77,57,78,42,36,65,60,52,51,53,51,41,52,47,20,72,72,61,32,58,87,54,81,82,40,44,38,28,47,46,36,20,26,50,17,51,32,50,40,23,57,77,68,66,41,64,91,66,31,61,60,33,50,51,52,41,51,52,58,59,66,73,44,88,81,44,72,41,47,67,65,50,50,43,54,52,27,51,54,40,28,54,50,14,54,78,68,69,35,64,65,50,27,48,54,22,48,56,54,41,61,69,46,48,65,57,51,62,57,45,50,72,42,62,80,72,84,87,62,60,85,71,27,77,64,44,48,38,49,80,50,72,19,21,67,47,45,32,52,49,29,46,53,48,16,38,50,24,30,79,60,68,40,23,68,61,10,41,55,32,39,49,54,20,47,78,71,66,45,85,73,48,72,64,44,48,27,33,46,48,49,20,49,38,76,74,66,73,45,60,68,61,48,56,54,48,50,53,70,78,44,71,80,77,67,62,75,77,75,29,32,87,77,32,56,71,55,62,81,68,108

Secondary structure (DSSP, 8-state):
-HHHHHHHHHHTT-HHHHHHHHHHHHT-TT--HHHHHHHHHHHHHHHHHTT-HHHHHHHHHHHHHHHHHHS-GGGGGGGG--HHHHHHHHHTT-HHHHHHHHHHHHHHSPP-STTHHHHHHHHHHHHHHHHHTT-TTSTHHHHHHHHHHHHS-TT-TTHHHHHHHHHHHHHHHHHHHT-HHHHHHHHHHHHHHHHHHHHHTTSPPPPPPPTT-HHHHHS---SHHHHHHHHHHHHHHHHHTT-HHHHHHHHHHHHHTT----HHHHHHHHHHHHHHH--HHHHHHHHHHHHTTSS-GGGGTTT-GGGGGT-

Organism: NCBI:txid2994561

Sequence (311 aa):
MVYQLFNNLFQQGKHREIVNLLNQFMDNNNLSILEKGWALWNISDSYAIMREPLLEHQNHINFVEWGKDTLHPDKLHWFVSDGTQALTLSLGNKLDDWIEWYEYACKYSSKNKDNRGVRFESHRAMAATFIKLNMLSSIGNPLNRMKELIEEDGNWENIIFSKITYYSLLLEKGYKLNDYVVLKDAKDNIQSLMNDVSLELKNGERKESLLGSWEELNESRQSRRAMLVLLHNLGCTFSETTYYQESVEVFSTAIDNGVNITKYGVAMYLLSIWEQNKDKTQIETLFSKLVENRYEFKELYKFASSLEKVL

Foldseek 3Di:
DLLVVLVVCVVVLVLVVLLVSLVVVVVDPPDDPLSVLQSLLSNLVSCLSVLNQVSSLVSLVVNQVCCVVDPDLQCLLLSQLALSSLLSNVVVVNNVVSVVSLVVSVVRHDDDLQSLLSLLSRLLSVLVNCLVVVVLVPNPVSLVSLVVSLVVDVPRLCNLVSLLSSLLSQLSSCLSVVVVVSNVVSVVSNVVSVVVLVVLLPAAADDDDRPSGSDNSRDGCSHNVSSLVSLLVSLLSCLSSVVLVSSLVSPVVSVVSPDLHDLLSLLSNLSSVCVPPVDLVVSVVVCCVNCVPVDDPVVSCVNPVVVVVSD

pLDDT: mean 95.05, std 4.89, range [62.03, 98.75]

Mean predicted aligned error: 3.75 Å